Protein AF-A0A5M9K208-F1 (afdb_monomer_lite)

Foldseek 3Di:
DPPVVVVVVVLVPQFQDFDPDPPDDDDDPVLLVVLVVLLVVVLCVQLVVLVVVLVVQCVVPPPCSCPRVVVSVVVSVVSSVVSPDPVSSVVSVSNSNRCPVVVVVVVVVVVVVVVVVVVVCCVVVNDPPVCCPDPNVVVVVVVVVVVPDDDDDDPDDDDPPPPPPVVVVVVVVCVVVVVVVCVVVVVVVVPDDD

Secondary structure (DSSP, 8-state):
--SHHHHHHHHHHS--PPPS-SS-----HHHHHHHHHHHHHHHHHHTHHHHHHHHHHHTT-TTTHHHHTHHHHHHHHHHHHHT--HHHHHHHHHHHHHTHHHHHHHHHHHHHHHHHHHHHHHHHH---HHHHHSHHHHHHHHHHHHHHSPPP--TT-----SHHHHHHHHHHHHHHHHHHHHHHHHHHHTTS--

InterPro domains:
  IPR013892 Cytochrome c oxidase biogenesis protein Cmc1-like [PF08583] (37-101)

Organism: Monilinia fructicola (NCBI:txid38448)

Sequence (194 aa):
MAVMTSQKEEVEKAPRLPMPSRNPLPLSAAQEAQVQEVYHTRVRSYCAAEIKVFAECALGRTFTAPFKCREQNRAMNNCMITHATQSEKDAAREEWFSLRLQRQRDREAREARKKEQEKFHREWWGLPAEDREGEKGKEVMRKAERVGGFPRRDEGQLSKDRHSIFDQRMERMTRILMYDYTDMTSNRISGTDE

Structure (mmCIF, N/CA/C/O backbone):
data_AF-A0A5M9K208-F1
#
_entry.id   AF-A0A5M9K208-F1
#
loop_
_atom_site.group_PDB
_atom_site.id
_atom_site.type_symbol
_atom_site.label_atom_id
_atom_site.label_alt_id
_atom_site.label_comp_id
_atom_site.label_asym_id
_atom_site.label_entity_id
_atom_site.label_seq_id
_atom_site.pdbx_PDB_ins_code
_atom_site.Cartn_x
_atom_site.Cartn_y
_atom_site.Cartn_z
_atom_site.occupancy
_atom_site.B_iso_or_equiv
_atom_site.auth_seq_id
_atom_site.auth_comp_id
_atom_site.auth_asym_id
_atom_site.auth_atom_id
_atom_site.pdbx_PDB_model_num
ATOM 1 N N . MET A 1 1 ? -14.035 -9.701 -15.148 1.00 43.59 1 MET A N 1
ATOM 2 C CA . MET A 1 1 ? -13.792 -10.274 -13.803 1.00 43.59 1 MET A CA 1
ATOM 3 C C . MET A 1 1 ? -12.792 -11.446 -13.779 1.00 43.59 1 MET A C 1
ATOM 5 O O . MET A 1 1 ? -12.277 -11.727 -12.712 1.00 43.59 1 MET A O 1
ATOM 9 N N . ALA A 1 2 ? -12.429 -12.087 -14.905 1.00 43.38 2 ALA A N 1
ATOM 10 C CA . ALA A 1 2 ? -11.565 -13.286 -14.909 1.00 43.38 2 ALA A CA 1
ATOM 11 C C . ALA A 1 2 ? -10.031 -13.055 -14.839 1.00 43.38 2 ALA A C 1
ATOM 13 O O . ALA A 1 2 ? -9.287 -14.008 -14.657 1.00 43.38 2 ALA A O 1
ATOM 14 N N . VAL A 1 3 ? -9.529 -11.820 -14.996 1.00 41.88 3 VAL A N 1
ATOM 15 C CA . VAL A 1 3 ? -8.069 -11.556 -15.076 1.00 41.88 3 VAL A CA 1
ATOM 16 C C . VAL A 1 3 ? -7.433 -11.286 -13.700 1.00 41.88 3 VAL A C 1
ATOM 18 O O . VAL A 1 3 ? -6.264 -11.593 -13.486 1.00 41.88 3 VAL A O 1
ATOM 21 N N . MET A 1 4 ? -8.201 -10.765 -12.735 1.00 46.06 4 MET A N 1
ATOM 22 C CA . MET A 1 4 ? -7.702 -10.407 -11.393 1.00 46.06 4 MET A CA 1
ATOM 23 C C . MET A 1 4 ? -7.524 -11.617 -10.464 1.00 46.06 4 MET A C 1
ATOM 25 O O . MET A 1 4 ? -6.675 -11.596 -9.576 1.00 46.06 4 MET A O 1
ATOM 29 N N . THR A 1 5 ? -8.269 -12.701 -10.690 1.00 46.78 5 THR A N 1
ATOM 30 C CA . THR A 1 5 ? -8.097 -13.965 -9.956 1.00 46.78 5 THR A CA 1
ATOM 31 C C . THR A 1 5 ? -6.757 -14.629 -10.282 1.00 46.78 5 THR A C 1
ATOM 33 O O . THR A 1 5 ? -6.104 -15.157 -9.388 1.00 46.78 5 THR A O 1
ATOM 36 N N . SER A 1 6 ? -6.277 -14.495 -11.523 1.00 41.66 6 SER A N 1
ATOM 37 C CA . SER A 1 6 ? -5.041 -15.137 -11.987 1.00 41.66 6 SER A CA 1
ATOM 38 C C . SER A 1 6 ? -3.772 -14.583 -11.325 1.00 41.66 6 SER A C 1
ATOM 40 O O . SER A 1 6 ? -2.830 -15.334 -11.096 1.00 41.66 6 SER A O 1
ATOM 42 N N . GLN A 1 7 ? -3.729 -13.293 -10.969 1.00 46.66 7 GLN A N 1
ATOM 43 C CA . GLN A 1 7 ? -2.555 -12.713 -10.295 1.00 46.66 7 GLN A CA 1
ATOM 44 C C . GLN A 1 7 ? -2.489 -13.086 -8.809 1.00 46.66 7 GLN A C 1
ATOM 46 O O . GLN A 1 7 ? -1.400 -13.219 -8.255 1.00 46.66 7 GLN A O 1
ATOM 51 N N . LYS A 1 8 ? -3.644 -13.293 -8.163 1.00 47.44 8 LYS A N 1
ATOM 52 C CA . LYS A 1 8 ? -3.713 -13.745 -6.767 1.00 47.44 8 LYS A CA 1
ATOM 53 C C . LYS A 1 8 ? -3.222 -15.191 -6.624 1.00 47.44 8 LYS A C 1
ATOM 55 O O . LYS A 1 8 ? -2.493 -15.487 -5.682 1.00 47.44 8 LYS A O 1
ATOM 60 N N . GLU A 1 9 ? -3.551 -16.051 -7.587 1.00 48.56 9 GLU A N 1
ATOM 61 C CA . GLU A 1 9 ? -3.097 -17.450 -7.621 1.00 48.56 9 GLU A CA 1
ATOM 62 C C . GLU A 1 9 ? -1.581 -17.579 -7.863 1.00 48.56 9 GLU A C 1
ATOM 64 O O . GLU A 1 9 ? -0.927 -18.442 -7.278 1.00 48.56 9 GLU A O 1
ATOM 69 N N . GLU A 1 10 ? -0.986 -16.691 -8.667 1.00 51.59 10 GLU A N 1
ATOM 70 C CA . GLU A 1 10 ? 0.468 -16.654 -8.901 1.00 51.59 10 GLU A CA 1
ATOM 71 C C . GLU A 1 10 ? 1.252 -16.216 -7.644 1.00 51.59 10 GLU A C 1
ATOM 73 O O . GLU A 1 10 ? 2.336 -16.741 -7.373 1.00 51.59 10 GLU A O 1
ATOM 78 N N . VAL A 1 11 ? 0.696 -15.306 -6.829 1.00 52.38 11 VAL A N 1
ATOM 79 C CA . VAL A 1 11 ? 1.277 -14.909 -5.526 1.00 52.38 11 VAL A CA 1
ATOM 80 C C . VAL A 1 11 ? 1.248 -16.077 -4.533 1.00 52.38 11 VAL A C 1
ATOM 82 O O . VAL A 1 11 ? 2.178 -16.243 -3.744 1.00 52.38 11 VAL A O 1
ATOM 85 N N . GLU A 1 12 ? 0.217 -16.920 -4.589 1.00 55.38 12 GLU A N 1
ATOM 86 C CA . GLU A 1 12 ? 0.068 -18.076 -3.700 1.00 55.38 12 GLU A CA 1
ATOM 87 C C . GLU A 1 12 ? 1.021 -19.235 -4.055 1.00 55.38 12 GLU A C 1
ATOM 89 O O . GLU A 1 12 ? 1.425 -20.000 -3.177 1.00 55.38 12 GLU A O 1
ATOM 94 N N . LYS A 1 13 ? 1.450 -19.332 -5.323 1.00 52.72 13 LYS A N 1
ATOM 95 C CA . LYS A 1 13 ? 2.317 -20.411 -5.834 1.00 52.72 13 LYS A CA 1
ATOM 96 C C . LYS A 1 13 ? 3.821 -20.159 -5.711 1.00 52.72 13 LYS A C 1
ATOM 98 O O . LYS A 1 13 ? 4.608 -21.082 -5.938 1.00 52.72 13 LYS A O 1
ATOM 103 N N . ALA A 1 14 ? 4.253 -18.941 -5.382 1.00 59.75 14 ALA A N 1
ATOM 104 C CA . ALA A 1 14 ? 5.671 -18.669 -5.174 1.00 59.75 14 ALA A CA 1
ATOM 105 C C . ALA A 1 14 ? 6.160 -19.374 -3.889 1.00 59.75 14 ALA A C 1
ATOM 107 O O . ALA A 1 14 ? 5.531 -19.236 -2.838 1.00 59.75 14 ALA A O 1
ATOM 108 N N . PRO A 1 15 ? 7.278 -20.126 -3.928 1.00 62.22 15 PRO A N 1
ATOM 109 C CA . PRO A 1 15 ? 7.771 -20.832 -2.752 1.00 62.22 15 PRO A CA 1
ATOM 110 C C . PRO A 1 15 ? 8.127 -19.822 -1.659 1.00 62.22 15 PRO A C 1
ATOM 112 O O . PRO A 1 15 ? 9.038 -19.007 -1.827 1.00 62.22 15 PRO A O 1
ATOM 115 N N . ARG A 1 16 ? 7.398 -19.874 -0.536 1.00 66.69 16 ARG A N 1
ATOM 116 C CA . ARG A 1 16 ? 7.676 -19.053 0.646 1.00 66.69 16 ARG A CA 1
ATOM 117 C C . ARG A 1 16 ? 9.064 -19.412 1.159 1.00 66.69 16 ARG A C 1
ATOM 119 O O . ARG A 1 16 ? 9.286 -20.524 1.634 1.00 66.69 16 ARG A O 1
ATOM 126 N N . LEU A 1 17 ? 10.009 -18.485 1.027 1.00 69.81 17 LEU A N 1
ATOM 127 C CA . LEU A 1 17 ? 11.357 -18.708 1.536 1.00 69.81 17 LEU A CA 1
ATOM 128 C C . LEU A 1 17 ? 11.331 -18.760 3.072 1.00 69.81 17 LEU A C 1
ATOM 130 O O . LEU A 1 17 ? 10.662 -17.924 3.689 1.00 69.81 17 LEU A O 1
ATOM 134 N N . PRO A 1 18 ? 12.048 -19.712 3.696 1.00 68.25 18 PRO A N 1
ATOM 135 C CA . PRO A 1 18 ? 12.124 -19.801 5.146 1.00 68.25 18 PRO A CA 1
ATOM 136 C C . PRO A 1 18 ? 12.825 -18.570 5.729 1.00 68.25 18 PRO A C 1
ATOM 138 O O . PRO A 1 18 ? 13.745 -18.006 5.130 1.00 68.25 18 PRO A O 1
ATOM 141 N N . MET A 1 19 ? 12.382 -18.160 6.918 1.00 68.69 19 MET A N 1
ATOM 142 C CA . MET A 1 19 ? 12.962 -17.035 7.648 1.00 68.69 19 MET A CA 1
ATOM 143 C C . MET A 1 19 ? 14.454 -17.311 7.961 1.00 68.69 19 MET A C 1
ATOM 145 O O . MET A 1 19 ? 14.750 -18.350 8.553 1.00 68.69 19 MET A O 1
ATOM 149 N N . PRO A 1 20 ? 15.395 -16.404 7.617 1.00 63.59 20 PRO A N 1
ATOM 150 C CA . PRO A 1 20 ? 16.831 -16.625 7.833 1.00 63.59 20 PRO A CA 1
ATOM 151 C C . PRO A 1 20 ? 17.279 -16.786 9.301 1.00 63.59 20 PRO A C 1
ATOM 153 O O . PRO A 1 20 ? 18.248 -17.498 9.551 1.00 63.59 20 PRO A O 1
ATOM 156 N N . SER A 1 21 ? 16.616 -16.150 10.276 1.00 66.69 21 SER A N 1
ATOM 157 C CA . SER A 1 21 ? 16.883 -16.331 11.716 1.00 66.69 21 SER A CA 1
ATOM 158 C C . SER A 1 21 ? 15.746 -15.765 12.583 1.00 66.69 21 SER A C 1
ATOM 160 O O . SER A 1 21 ? 15.168 -14.739 12.247 1.00 66.69 21 SER A O 1
ATOM 162 N N . ARG A 1 22 ? 15.448 -16.410 13.726 1.00 65.88 22 ARG A N 1
ATOM 163 C CA . ARG A 1 22 ? 14.385 -16.004 14.681 1.00 65.88 22 ARG A CA 1
ATOM 164 C C . ARG A 1 22 ? 14.710 -14.766 15.529 1.00 65.88 22 ARG A C 1
ATOM 166 O O . ARG A 1 22 ? 13.831 -14.256 16.215 1.00 65.88 22 ARG A O 1
ATOM 173 N N . ASN A 1 23 ? 15.960 -14.308 15.524 1.00 68.31 23 ASN A N 1
ATOM 174 C CA . ASN A 1 23 ? 16.352 -13.064 16.185 1.00 68.31 23 ASN A CA 1
ATOM 175 C C . ASN A 1 23 ? 16.078 -11.905 15.212 1.00 68.31 23 ASN A C 1
ATOM 177 O O . ASN A 1 23 ? 16.565 -11.998 14.081 1.00 68.31 23 ASN A O 1
ATOM 181 N N . PRO A 1 24 ? 15.316 -10.854 15.581 1.00 67.56 24 PRO A N 1
ATOM 182 C CA . PRO A 1 24 ? 14.969 -9.784 14.653 1.00 67.56 24 PRO A CA 1
ATOM 183 C C . PRO A 1 24 ? 16.231 -9.157 14.058 1.00 67.56 24 PRO A C 1
ATOM 185 O O . PRO A 1 24 ? 17.017 -8.509 14.746 1.00 67.56 24 PRO A O 1
ATOM 188 N N . LEU A 1 25 ? 16.426 -9.371 12.757 1.00 71.56 25 LEU A N 1
ATOM 189 C CA . LEU A 1 25 ? 17.487 -8.721 12.004 1.00 71.56 25 LEU A CA 1
ATOM 190 C C . LEU A 1 25 ? 17.213 -7.210 11.987 1.00 71.56 25 LEU A C 1
ATOM 192 O O . LEU A 1 25 ? 16.089 -6.822 11.651 1.00 71.56 25 LEU A O 1
ATOM 196 N N . PRO A 1 26 ? 18.198 -6.354 12.314 1.00 77.62 26 PRO A N 1
ATOM 197 C CA . PRO A 1 26 ? 18.031 -4.917 12.167 1.00 77.62 26 PRO A CA 1
ATOM 198 C C . PRO A 1 26 ? 17.870 -4.601 10.676 1.00 77.62 26 PRO A C 1
ATOM 200 O O . PRO A 1 26 ? 18.784 -4.812 9.876 1.00 77.62 26 PRO A O 1
ATOM 203 N N . LEU A 1 27 ? 16.677 -4.155 10.296 1.00 82.31 27 LEU A N 1
ATOM 204 C CA . LEU A 1 27 ? 16.353 -3.752 8.933 1.00 82.31 27 LEU A CA 1
ATOM 205 C C . LEU A 1 27 ? 16.669 -2.265 8.745 1.00 82.31 27 LEU A C 1
ATOM 207 O O . LEU A 1 27 ? 16.697 -1.490 9.700 1.00 82.31 27 LEU A O 1
ATOM 211 N N . SER A 1 28 ? 16.915 -1.845 7.503 1.00 90.06 28 SER A N 1
ATOM 212 C CA . SER A 1 28 ? 16.999 -0.411 7.216 1.00 90.06 28 SER A CA 1
ATOM 213 C C . SER A 1 28 ? 15.623 0.238 7.384 1.00 90.06 28 SER A C 1
ATOM 215 O O . SER A 1 28 ? 14.599 -0.403 7.150 1.00 90.06 28 SER A O 1
ATOM 217 N N . ALA A 1 29 ? 15.574 1.530 7.717 1.00 88.69 29 ALA A N 1
ATOM 218 C CA . ALA A 1 29 ? 14.307 2.241 7.931 1.00 88.69 29 ALA A CA 1
ATOM 219 C C . ALA A 1 29 ? 13.320 2.098 6.750 1.00 88.69 29 ALA A C 1
ATOM 221 O O . ALA A 1 29 ? 12.117 1.946 6.942 1.00 88.69 29 ALA A O 1
ATOM 222 N N . ALA A 1 30 ? 13.829 2.069 5.513 1.00 88.19 30 ALA A N 1
ATOM 223 C CA . ALA A 1 30 ? 13.009 1.856 4.320 1.00 88.19 30 ALA A CA 1
ATOM 224 C C . ALA A 1 30 ? 12.428 0.432 4.229 1.00 88.19 30 ALA A C 1
ATOM 226 O O . ALA A 1 30 ? 11.323 0.242 3.726 1.00 88.19 30 ALA A O 1
ATOM 227 N N . GLN A 1 31 ? 13.161 -0.578 4.700 1.00 88.06 31 GLN A N 1
ATOM 228 C CA . GLN A 1 31 ? 12.680 -1.961 4.760 1.00 88.06 31 GLN A CA 1
ATOM 229 C C . GLN A 1 31 ? 11.634 -2.126 5.867 1.00 88.06 31 GLN A C 1
ATOM 231 O O . GLN A 1 31 ? 10.625 -2.793 5.654 1.00 88.06 31 GLN A O 1
ATOM 236 N N . GLU A 1 32 ? 11.822 -1.471 7.014 1.00 90.06 32 GLU A N 1
ATOM 237 C CA . GLU A 1 32 ? 10.836 -1.466 8.099 1.00 90.06 32 GLU A CA 1
ATOM 238 C C . GLU A 1 32 ? 9.523 -0.793 7.693 1.00 90.06 32 GLU A C 1
ATOM 240 O O . GLU A 1 32 ? 8.459 -1.306 8.032 1.00 90.06 32 GLU A O 1
ATOM 245 N N . ALA A 1 33 ? 9.573 0.286 6.907 1.00 91.62 33 ALA A N 1
ATOM 246 C CA . ALA A 1 33 ? 8.372 0.908 6.348 1.00 91.62 33 ALA A CA 1
ATOM 247 C C . ALA A 1 33 ? 7.573 -0.074 5.469 1.00 91.62 33 ALA A C 1
ATOM 249 O O . ALA A 1 33 ? 6.360 -0.192 5.617 1.00 91.62 33 ALA A O 1
ATOM 250 N N . GLN A 1 34 ? 8.247 -0.864 4.625 1.00 90.56 34 GLN A N 1
ATOM 251 C CA . GLN A 1 34 ? 7.576 -1.880 3.798 1.00 90.56 34 GLN A CA 1
ATOM 252 C C . GLN A 1 34 ? 6.979 -3.019 4.635 1.00 90.56 34 GLN A C 1
ATOM 254 O O . GLN A 1 34 ? 5.922 -3.552 4.303 1.00 90.56 34 GLN A O 1
ATOM 259 N N . VAL A 1 35 ? 7.631 -3.403 5.733 1.00 91.44 35 VAL A N 1
ATOM 260 C CA . VAL A 1 35 ? 7.062 -4.367 6.687 1.00 91.44 35 VAL A CA 1
ATOM 261 C C . VAL A 1 35 ? 5.818 -3.781 7.360 1.00 91.44 35 VAL A C 1
ATOM 263 O O . VAL A 1 35 ? 4.814 -4.480 7.502 1.00 91.44 35 VAL A O 1
ATOM 266 N N . GLN A 1 36 ? 5.852 -2.501 7.747 1.00 91.88 36 GLN A N 1
ATOM 267 C CA . GLN A 1 36 ? 4.694 -1.811 8.319 1.00 91.88 36 GLN A CA 1
ATOM 268 C C . GLN A 1 36 ? 3.526 -1.757 7.329 1.00 91.88 36 GLN A C 1
ATOM 270 O O . GLN A 1 36 ? 2.385 -1.963 7.732 1.00 91.88 36 GLN A O 1
ATOM 275 N N . GLU A 1 37 ? 3.784 -1.556 6.037 1.00 92.38 37 GLU A N 1
ATOM 276 C CA . GLU A 1 37 ? 2.752 -1.601 4.994 1.00 92.38 37 GLU A CA 1
ATOM 277 C C . GLU A 1 37 ? 2.067 -2.974 4.907 1.00 92.38 37 GLU A C 1
ATOM 279 O O . GLU A 1 37 ? 0.833 -3.037 4.877 1.00 92.38 37 GLU A O 1
ATOM 284 N N . VAL A 1 38 ? 2.837 -4.070 4.927 1.00 92.12 38 VAL A N 1
ATOM 285 C CA . VAL A 1 38 ? 2.291 -5.443 4.950 1.00 92.12 38 VAL A CA 1
ATOM 286 C C . VAL A 1 38 ? 1.454 -5.664 6.212 1.00 92.12 38 VAL A C 1
ATOM 288 O O . VAL A 1 38 ? 0.314 -6.121 6.131 1.00 92.12 38 VAL A O 1
ATOM 291 N N . TYR A 1 39 ? 1.974 -5.257 7.372 1.00 93.38 39 TYR A N 1
ATOM 292 C CA . TYR A 1 39 ? 1.269 -5.338 8.651 1.00 93.38 39 TYR A CA 1
ATOM 293 C C . TYR A 1 39 ? -0.059 -4.566 8.636 1.00 93.38 39 TYR A C 1
ATOM 295 O O . TYR A 1 39 ? -1.104 -5.118 8.976 1.00 93.38 39 TYR A O 1
ATOM 303 N N . HIS A 1 40 ? -0.058 -3.308 8.190 1.00 92.25 40 HIS A N 1
ATOM 304 C CA . HIS A 1 40 ? -1.275 -2.502 8.114 1.00 92.25 40 HIS A CA 1
ATOM 305 C C . HIS A 1 40 ? -2.280 -3.063 7.109 1.00 92.25 40 HIS A C 1
ATOM 307 O O . HIS A 1 40 ? -3.482 -2.997 7.352 1.00 92.25 40 HIS A O 1
ATOM 313 N N . THR A 1 41 ? -1.811 -3.629 5.998 1.00 92.94 41 THR A N 1
ATOM 314 C CA . THR A 1 41 ? -2.678 -4.289 5.013 1.00 92.94 41 THR A CA 1
ATOM 315 C C . THR A 1 41 ? -3.374 -5.501 5.627 1.00 92.94 41 THR A C 1
ATOM 317 O O . THR A 1 41 ? -4.588 -5.638 5.485 1.00 92.94 41 THR A O 1
ATOM 320 N N . ARG A 1 42 ? -2.649 -6.319 6.396 1.00 91.56 42 ARG A N 1
ATOM 321 C CA . ARG A 1 42 ? -3.210 -7.484 7.090 1.00 91.56 42 ARG A CA 1
ATOM 322 C C . ARG A 1 42 ? -4.192 -7.104 8.203 1.00 91.56 42 ARG A C 1
ATOM 324 O O . ARG A 1 42 ? -5.280 -7.661 8.297 1.00 91.56 42 ARG A O 1
ATOM 331 N N . VAL A 1 43 ? -3.864 -6.107 9.024 1.00 93.19 43 VAL A N 1
ATOM 332 C CA . VAL A 1 43 ? -4.793 -5.623 10.064 1.00 93.19 43 VAL A CA 1
ATOM 333 C C . VAL A 1 43 ? -6.080 -5.080 9.433 1.00 93.19 43 VAL A C 1
ATOM 335 O O . VAL A 1 43 ? -7.177 -5.359 9.919 1.00 93.19 43 VAL A O 1
ATOM 338 N N . ARG A 1 44 ? -5.973 -4.362 8.307 1.00 92.62 44 ARG A N 1
ATOM 339 C CA . ARG A 1 44 ? -7.148 -3.898 7.555 1.00 92.62 44 ARG A CA 1
ATOM 340 C C . ARG A 1 44 ? -7.954 -5.045 6.951 1.00 92.62 44 ARG A C 1
ATOM 342 O O . ARG A 1 44 ? -9.171 -4.919 6.890 1.00 92.62 44 ARG A O 1
ATOM 349 N N . SER A 1 45 ? -7.327 -6.150 6.538 1.00 93.00 45 SER A N 1
ATOM 350 C CA . SER A 1 45 ? -8.072 -7.296 6.008 1.00 93.00 45 SER A CA 1
ATOM 351 C C . SER A 1 45 ? -8.894 -8.006 7.086 1.00 93.00 45 SER A C 1
ATOM 353 O O . SER A 1 45 ? -10.005 -8.436 6.795 1.00 93.00 45 SER A O 1
ATOM 355 N N . TYR A 1 46 ? -8.409 -8.081 8.332 1.00 93.19 46 TYR A N 1
ATOM 356 C CA . TYR A 1 46 ? -9.208 -8.598 9.455 1.00 93.19 46 TYR A CA 1
ATOM 357 C C . TYR A 1 46 ? -10.370 -7.666 9.815 1.00 93.19 46 TYR A C 1
ATOM 359 O O . TYR A 1 46 ? -11.496 -8.119 10.003 1.00 93.19 46 TYR A O 1
ATOM 367 N N . CYS A 1 47 ? -10.122 -6.355 9.841 1.00 95.62 47 CYS A N 1
ATOM 368 C CA . CYS A 1 47 ? -11.128 -5.346 10.183 1.00 95.62 47 CYS A CA 1
ATOM 369 C C . CYS A 1 47 ? -11.963 -4.858 8.986 1.00 95.62 47 CYS A C 1
ATOM 371 O O . CYS A 1 47 ? -12.580 -3.795 9.064 1.00 95.62 47 CYS A O 1
ATOM 373 N N . ALA A 1 48 ? -12.001 -5.605 7.877 1.00 95.75 48 ALA A N 1
ATOM 374 C CA . ALA A 1 48 ? -12.642 -5.164 6.638 1.00 95.75 48 ALA A CA 1
ATOM 375 C C . ALA A 1 48 ? -14.134 -4.830 6.821 1.00 95.75 48 ALA A C 1
ATOM 377 O O . ALA A 1 48 ? -14.613 -3.861 6.240 1.00 95.75 48 ALA A O 1
ATOM 378 N N . ALA A 1 49 ? -14.854 -5.581 7.661 1.00 95.25 49 ALA A N 1
ATOM 379 C CA . ALA A 1 49 ? -16.270 -5.330 7.938 1.00 95.25 49 ALA A CA 1
ATOM 380 C C . ALA A 1 49 ? -16.505 -3.959 8.600 1.00 95.25 49 ALA A C 1
ATOM 382 O O . ALA A 1 49 ? -17.314 -3.170 8.121 1.00 95.25 49 ALA A O 1
ATOM 383 N N . GLU A 1 50 ? -15.742 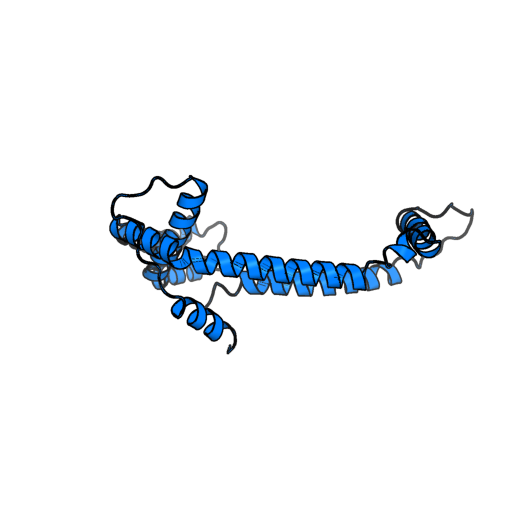-3.634 9.645 1.00 94.12 50 GLU A N 1
ATOM 384 C CA . GLU A 1 50 ? -15.854 -2.353 10.359 1.00 94.12 50 GLU A CA 1
ATOM 385 C C . GLU A 1 50 ? -15.428 -1.164 9.485 1.00 94.12 50 GLU A C 1
ATOM 387 O O . GLU A 1 50 ? -16.018 -0.083 9.542 1.00 94.12 50 GLU A O 1
ATOM 392 N N . ILE A 1 51 ? -14.415 -1.368 8.633 1.00 94.75 51 ILE A N 1
ATOM 393 C CA . ILE A 1 51 ? -13.958 -0.358 7.670 1.00 94.75 51 ILE A CA 1
ATOM 394 C C . ILE A 1 51 ? -15.053 -0.061 6.641 1.00 94.75 51 ILE A C 1
ATOM 396 O O . ILE A 1 51 ? -15.269 1.109 6.327 1.00 94.75 51 ILE A O 1
ATOM 400 N N . LYS A 1 52 ? -15.767 -1.082 6.145 1.00 95.44 52 LYS A N 1
ATOM 401 C CA . LYS A 1 52 ? -16.886 -0.903 5.204 1.00 95.44 52 LYS A CA 1
ATOM 402 C C . LYS A 1 52 ? -18.014 -0.076 5.825 1.00 95.44 52 LYS A C 1
ATOM 404 O O . LYS A 1 52 ? -18.431 0.912 5.232 1.00 95.44 52 LYS A O 1
ATOM 409 N N . VAL A 1 53 ? -18.415 -0.381 7.060 1.00 95.50 53 VAL A N 1
ATOM 410 C CA . VAL A 1 53 ? -19.454 0.385 7.778 1.00 95.50 53 VAL A CA 1
ATOM 411 C C . VAL A 1 53 ? -19.041 1.850 7.985 1.00 95.50 53 VAL A C 1
ATOM 413 O O . VAL A 1 53 ? -19.849 2.771 7.828 1.00 95.50 53 VAL A O 1
ATOM 416 N N . PHE A 1 54 ? -17.771 2.100 8.318 1.00 94.62 54 PHE A N 1
ATOM 417 C CA . PHE A 1 54 ? -17.251 3.465 8.399 1.00 94.62 54 PHE A CA 1
ATOM 418 C C . PHE A 1 54 ? -17.249 4.161 7.030 1.00 94.62 54 PHE A C 1
ATOM 420 O O . PHE A 1 54 ? -17.653 5.324 6.944 1.00 94.62 54 PHE A O 1
ATOM 427 N N . ALA A 1 55 ? -16.836 3.457 5.973 1.00 95.00 55 ALA A N 1
ATOM 428 C CA . ALA A 1 55 ? -16.805 3.979 4.612 1.00 95.00 55 ALA A CA 1
ATOM 429 C C . ALA A 1 55 ? -18.206 4.390 4.147 1.00 95.00 55 ALA A C 1
ATOM 431 O O . ALA A 1 55 ? -18.379 5.537 3.746 1.00 95.00 55 ALA A O 1
ATOM 432 N N . GLU A 1 56 ? -19.212 3.530 4.315 1.00 94.75 56 GLU A N 1
ATOM 433 C CA . GLU A 1 56 ? -20.616 3.811 3.983 1.00 94.75 56 GLU A CA 1
ATOM 434 C C . GLU A 1 56 ? -21.145 5.074 4.680 1.00 94.75 56 GLU A C 1
ATOM 436 O O . GLU A 1 56 ? -21.814 5.905 4.063 1.00 94.75 56 GLU A O 1
ATOM 441 N N . CYS A 1 57 ? -20.802 5.278 5.956 1.00 94.00 57 CYS A N 1
ATOM 442 C CA . CYS A 1 57 ? -21.168 6.502 6.671 1.00 94.00 57 CYS A CA 1
ATOM 443 C C . CYS A 1 57 ? -20.425 7.742 6.133 1.00 94.00 57 CYS A C 1
ATOM 445 O O . CYS A 1 57 ? -20.995 8.842 6.072 1.00 94.00 57 CYS A O 1
ATOM 447 N N . ALA A 1 58 ? -19.159 7.577 5.744 1.00 94.94 58 ALA A N 1
ATOM 448 C CA . ALA A 1 58 ? -18.303 8.641 5.229 1.00 94.94 58 ALA A CA 1
ATOM 449 C C . ALA A 1 58 ? -18.599 9.018 3.765 1.00 94.94 58 ALA A C 1
ATOM 451 O O . ALA A 1 58 ? -18.226 10.122 3.348 1.00 94.94 58 ALA A O 1
ATOM 452 N N . LEU A 1 59 ? -19.302 8.170 3.002 1.00 93.56 59 LEU A N 1
ATOM 453 C CA . LEU A 1 59 ? -19.737 8.479 1.638 1.00 93.56 59 LEU A CA 1
ATOM 454 C C . LEU A 1 59 ? -20.555 9.784 1.636 1.00 93.56 59 LEU A C 1
ATOM 456 O O . LEU A 1 59 ? -21.606 9.904 2.266 1.00 93.56 59 LEU A O 1
ATOM 460 N N . GLY A 1 60 ? -20.027 10.806 0.957 1.00 88.56 60 GLY A N 1
ATOM 461 C CA . GLY A 1 60 ? -20.646 12.133 0.853 1.00 88.56 60 GLY A CA 1
ATOM 462 C C . GLY A 1 60 ? -20.446 13.069 2.055 1.00 88.56 60 GLY A C 1
ATOM 463 O O . GLY A 1 60 ? -21.013 14.161 2.068 1.00 88.56 60 GLY A O 1
ATOM 464 N N . ARG A 1 61 ? -19.641 12.696 3.061 1.00 88.88 61 ARG A N 1
ATOM 465 C CA . ARG A 1 61 ? -19.398 13.501 4.277 1.00 88.88 61 ARG A CA 1
ATOM 466 C C . ARG A 1 61 ? -17.907 13.715 4.527 1.00 88.88 61 ARG A C 1
ATOM 468 O O . ARG A 1 61 ? -17.379 13.280 5.537 1.00 88.88 61 ARG A O 1
ATOM 475 N N . THR A 1 62 ? -17.206 14.424 3.649 1.00 85.75 62 THR A N 1
ATOM 476 C CA . THR A 1 62 ? -15.745 14.614 3.777 1.00 85.75 62 THR A CA 1
ATOM 477 C C . THR A 1 62 ? -15.342 15.412 5.023 1.00 85.75 62 THR A C 1
ATOM 479 O O . THR A 1 62 ? -14.477 14.985 5.781 1.00 85.75 62 THR A O 1
ATOM 482 N N . PHE A 1 63 ? -15.995 16.548 5.279 1.00 91.12 63 PHE A N 1
ATOM 483 C CA . PHE A 1 63 ? -15.633 17.443 6.388 1.00 91.12 63 PHE A CA 1
ATOM 484 C C . PHE A 1 63 ? -16.322 17.096 7.714 1.00 91.12 63 PHE A C 1
ATOM 486 O O . PHE A 1 63 ? -15.780 17.349 8.787 1.00 91.12 63 PHE A O 1
ATOM 493 N N . THR A 1 64 ? -17.522 16.513 7.660 1.00 94.06 64 THR A N 1
ATOM 494 C CA . THR A 1 64 ? -18.335 16.217 8.852 1.00 94.06 64 THR A CA 1
ATOM 495 C C . THR A 1 64 ? -18.265 14.754 9.303 1.00 94.06 64 THR A C 1
ATOM 497 O O . THR A 1 64 ? -18.769 14.447 10.386 1.00 94.06 64 THR A O 1
ATOM 500 N N . ALA A 1 65 ? -17.596 13.867 8.549 1.00 91.44 65 ALA A N 1
ATOM 501 C CA . ALA A 1 65 ? -17.353 12.464 8.911 1.00 91.44 65 ALA A CA 1
ATOM 502 C C . ALA A 1 65 ? -16.839 12.242 10.344 1.00 91.44 65 ALA A C 1
ATOM 504 O O . ALA A 1 65 ? -17.428 11.411 11.037 1.00 91.44 65 ALA A O 1
ATOM 505 N N . PRO A 1 66 ? -15.811 12.952 10.857 1.00 89.06 66 PRO A N 1
ATOM 506 C CA . PRO A 1 66 ? -15.280 12.653 12.191 1.00 89.06 66 PRO A CA 1
ATOM 507 C C . PRO A 1 66 ? -16.287 12.915 13.322 1.00 89.06 66 PRO A C 1
ATOM 509 O O . PRO A 1 66 ? -16.182 12.316 14.392 1.00 89.06 66 PRO A O 1
ATOM 512 N N . PHE A 1 67 ? -17.278 13.781 13.090 1.00 92.88 67 PHE A N 1
ATOM 513 C CA . PHE A 1 67 ? -18.330 14.082 14.059 1.00 92.88 67 PHE A CA 1
ATOM 514 C C . PHE A 1 67 ? -19.565 13.202 13.860 1.00 92.88 67 PHE A C 1
ATOM 516 O O . PHE A 1 67 ? -20.076 12.644 14.828 1.00 92.88 67 PHE A O 1
ATOM 523 N N . LYS A 1 68 ? -20.045 13.066 12.616 1.00 94.38 68 LYS A N 1
ATOM 524 C CA . LYS A 1 68 ? -21.272 12.321 12.287 1.00 94.38 68 LYS A CA 1
ATOM 525 C C . LYS A 1 68 ? -21.083 10.804 12.302 1.00 94.38 68 LYS A C 1
ATOM 527 O O . LYS A 1 68 ? -22.006 10.109 12.698 1.00 94.38 68 LYS A O 1
ATOM 532 N N . CYS A 1 69 ? -19.900 10.313 11.936 1.00 95.56 69 CYS A N 1
ATOM 533 C CA . CYS A 1 69 ? -19.559 8.887 11.888 1.00 95.56 69 CYS A CA 1
ATOM 534 C C . CYS A 1 69 ? -18.659 8.468 13.062 1.00 95.56 69 CYS A C 1
ATOM 536 O O . CYS A 1 69 ? -17.814 7.579 12.942 1.00 95.56 69 CYS A O 1
ATOM 538 N N . ARG A 1 70 ? -18.769 9.163 14.203 1.00 95.25 70 ARG A N 1
ATOM 539 C CA . ARG A 1 70 ? -17.875 8.977 15.357 1.00 95.25 70 ARG A CA 1
ATOM 540 C C . ARG A 1 70 ? -17.988 7.580 15.969 1.00 95.25 70 ARG A C 1
ATOM 542 O O . ARG A 1 70 ? -16.993 7.058 16.464 1.00 95.25 70 ARG A O 1
ATOM 549 N N . GLU A 1 71 ? -19.180 6.993 15.965 1.00 95.31 71 GLU A N 1
ATOM 550 C CA . GLU A 1 71 ? -19.432 5.660 16.521 1.00 95.31 71 GLU A CA 1
ATOM 551 C C . GLU A 1 71 ? -18.786 4.573 15.660 1.00 95.31 71 GLU A C 1
ATOM 553 O O . GLU A 1 71 ? -18.016 3.764 16.175 1.00 95.31 71 GLU A O 1
ATOM 558 N N . GLN A 1 72 ? -18.989 4.640 14.344 1.00 94.44 72 GLN A N 1
ATOM 559 C CA . GLN A 1 72 ? -18.391 3.736 13.361 1.00 94.44 72 GLN A CA 1
ATOM 560 C C . GLN A 1 72 ? -16.861 3.858 13.361 1.00 94.44 72 GLN A C 1
ATOM 562 O O . GLN A 1 72 ? -16.149 2.860 13.356 1.00 94.44 72 GLN A O 1
ATOM 567 N N . ASN A 1 73 ? -16.333 5.084 13.461 1.00 93.88 73 ASN A N 1
ATOM 568 C CA . ASN A 1 73 ? -14.891 5.326 13.555 1.00 93.88 73 ASN A CA 1
ATOM 569 C C . ASN A 1 73 ? -14.289 4.699 14.829 1.00 93.88 73 ASN A C 1
ATOM 571 O O . ASN A 1 73 ? -13.220 4.093 14.792 1.00 93.88 73 ASN A O 1
ATOM 575 N N . ARG A 1 74 ? -14.988 4.784 15.968 1.00 95.50 74 ARG A N 1
ATOM 576 C CA . ARG A 1 74 ? -14.560 4.118 17.210 1.00 95.50 74 ARG A CA 1
ATOM 577 C C . ARG A 1 74 ? -14.582 2.598 17.081 1.00 95.50 74 ARG A C 1
ATOM 579 O O . ARG A 1 74 ? -13.617 1.972 17.503 1.00 95.50 74 ARG A O 1
ATOM 586 N N . ALA A 1 75 ? -15.635 2.024 16.502 1.00 95.62 75 ALA A N 1
ATOM 587 C CA . ALA A 1 75 ? -15.739 0.581 16.282 1.00 95.62 75 ALA A CA 1
ATOM 588 C C . ALA A 1 75 ? -14.586 0.060 15.405 1.00 95.62 75 ALA A C 1
ATOM 590 O O . ALA A 1 75 ? -13.849 -0.840 15.816 1.00 95.62 75 ALA A O 1
ATOM 591 N N . MET A 1 76 ? -14.333 0.729 14.276 1.00 95.12 76 MET A N 1
ATOM 592 C CA . MET A 1 76 ? -13.207 0.437 13.388 1.00 95.12 76 MET A CA 1
ATOM 593 C C . MET A 1 76 ? -11.854 0.533 14.107 1.00 95.12 76 MET A C 1
ATOM 595 O O . MET A 1 76 ? -11.044 -0.392 14.024 1.00 95.12 76 MET A O 1
ATOM 599 N N . ASN A 1 77 ? -11.601 1.619 14.844 1.00 94.62 77 ASN A N 1
ATOM 600 C CA . ASN A 1 77 ? -10.333 1.790 15.558 1.00 94.62 77 ASN A CA 1
ATOM 601 C C . ASN A 1 77 ? -10.146 0.752 16.668 1.00 94.62 77 ASN A C 1
ATOM 603 O O . ASN A 1 77 ? -9.033 0.266 16.857 1.00 94.62 77 ASN A O 1
ATOM 607 N N . ASN A 1 78 ? -11.215 0.382 17.374 1.00 96.19 78 ASN A N 1
ATOM 608 C CA . ASN A 1 78 ? -11.156 -0.664 18.390 1.00 96.19 78 ASN A CA 1
ATOM 609 C C . ASN A 1 78 ? -10.731 -2.001 17.771 1.00 96.19 78 ASN A C 1
ATOM 611 O O . ASN A 1 78 ? -9.807 -2.622 18.289 1.00 96.19 78 ASN A O 1
ATOM 615 N N . CYS A 1 79 ? -11.313 -2.389 16.629 1.00 95.31 79 CYS A N 1
ATOM 616 C CA . CYS A 1 79 ? -10.886 -3.587 15.900 1.00 95.31 79 CYS A CA 1
ATOM 617 C C . CYS A 1 79 ? -9.395 -3.526 15.533 1.00 95.31 79 CYS A C 1
ATOM 619 O O . CYS A 1 79 ? -8.642 -4.467 15.795 1.00 95.31 79 CYS A O 1
ATOM 621 N N . MET A 1 80 ? -8.939 -2.394 14.979 1.00 93.06 80 MET A N 1
ATOM 622 C CA . MET A 1 80 ? -7.534 -2.229 14.596 1.00 93.06 80 MET A CA 1
ATOM 623 C C . MET A 1 80 ? -6.585 -2.356 15.793 1.00 93.06 80 MET A C 1
ATOM 625 O O . MET A 1 80 ? -5.527 -2.963 15.658 1.00 93.06 80 MET A O 1
ATOM 629 N N . ILE A 1 81 ? -6.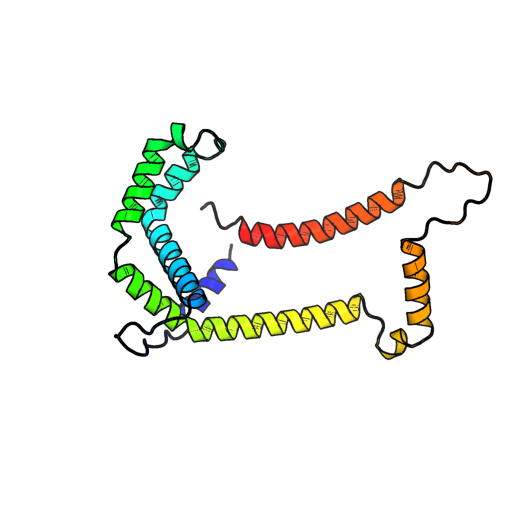957 -1.818 16.958 1.00 93.69 81 ILE A N 1
ATOM 630 C CA . ILE A 1 81 ? -6.163 -1.914 18.190 1.00 93.69 81 ILE A CA 1
ATOM 631 C C . ILE A 1 81 ? -6.122 -3.358 18.704 1.00 93.69 81 ILE A C 1
ATOM 633 O O . ILE A 1 81 ? -5.058 -3.823 19.109 1.00 93.69 81 ILE A O 1
ATOM 637 N N . THR A 1 82 ? -7.235 -4.093 18.649 1.00 93.75 82 THR A N 1
ATOM 638 C CA . THR A 1 82 ? -7.286 -5.502 19.072 1.00 93.75 82 THR A CA 1
ATOM 639 C C . THR A 1 82 ? -6.345 -6.384 18.250 1.00 93.75 82 THR A C 1
ATOM 641 O O . THR A 1 82 ? -5.665 -7.242 18.810 1.00 93.75 82 THR A O 1
ATOM 644 N N . HIS A 1 83 ? -6.248 -6.144 16.941 1.00 91.94 83 HIS A N 1
ATOM 645 C CA . HIS A 1 83 ? -5.335 -6.875 16.056 1.00 91.94 83 HIS A CA 1
ATOM 646 C C . HIS A 1 83 ? -3.922 -6.279 15.995 1.00 91.94 83 HIS A C 1
ATOM 648 O O . HIS A 1 83 ? -3.057 -6.823 15.308 1.00 91.94 83 HIS A O 1
ATOM 654 N N . ALA A 1 84 ? -3.646 -5.198 16.732 1.00 90.25 84 ALA A N 1
ATOM 655 C CA . ALA A 1 84 ? -2.341 -4.551 16.743 1.00 90.25 84 ALA A CA 1
ATOM 656 C C . ALA A 1 84 ? -1.319 -5.254 17.658 1.00 90.25 84 ALA A C 1
ATOM 658 O O . ALA A 1 84 ? -0.650 -4.622 18.480 1.00 90.25 84 ALA A O 1
ATOM 659 N N . THR A 1 85 ? -1.197 -6.575 17.537 1.00 91.56 85 THR A N 1
ATOM 660 C CA . THR A 1 85 ? -0.335 -7.399 18.391 1.00 91.56 85 THR A CA 1
ATOM 661 C C . THR A 1 85 ? 1.085 -7.523 17.835 1.00 91.56 85 THR A C 1
ATOM 663 O O . THR A 1 85 ? 1.344 -7.378 16.638 1.00 91.56 85 THR A O 1
ATOM 666 N N . GLN A 1 86 ? 2.042 -7.814 18.721 1.00 88.69 86 GLN A N 1
ATOM 667 C CA . GLN A 1 86 ? 3.433 -8.053 18.324 1.00 88.69 86 GLN A CA 1
ATOM 668 C C . GLN A 1 86 ? 3.568 -9.308 17.443 1.00 88.69 86 GLN A C 1
ATOM 670 O O . GLN A 1 86 ? 4.347 -9.299 16.495 1.00 88.69 86 GLN A O 1
ATOM 675 N N . SER A 1 87 ? 2.753 -10.340 17.689 1.00 87.75 87 SER A N 1
ATOM 676 C CA . SER A 1 87 ? 2.730 -11.561 16.876 1.00 87.75 87 SER A CA 1
ATOM 677 C C . SER A 1 87 ? 2.345 -11.286 15.423 1.00 87.75 87 SER A C 1
ATOM 679 O O . SER A 1 87 ? 2.960 -11.840 14.517 1.00 87.75 87 SER A O 1
ATOM 681 N N . GLU A 1 88 ? 1.385 -10.388 15.180 1.00 88.62 88 GLU A N 1
ATOM 682 C CA . GLU A 1 88 ? 1.015 -9.995 13.816 1.00 88.62 88 GLU A CA 1
ATOM 683 C C . GLU A 1 88 ? 2.136 -9.221 13.118 1.00 88.62 88 GLU A C 1
ATOM 685 O O . GLU A 1 88 ? 2.360 -9.407 11.922 1.00 88.62 88 GLU A O 1
ATOM 690 N N . LYS A 1 89 ? 2.895 -8.397 13.853 1.00 88.00 89 LYS A N 1
ATOM 691 C CA . LYS A 1 89 ? 4.073 -7.705 13.304 1.00 88.00 89 LYS A CA 1
ATOM 692 C C . LYS A 1 89 ? 5.172 -8.685 12.904 1.00 88.00 89 LYS A C 1
ATOM 694 O O . LYS A 1 89 ? 5.768 -8.523 11.841 1.00 88.00 89 LYS A O 1
ATOM 699 N N . ASP A 1 90 ? 5.432 -9.701 13.720 1.00 89.00 90 ASP A N 1
ATOM 700 C CA . ASP A 1 90 ? 6.451 -10.710 13.420 1.00 89.00 90 ASP A CA 1
ATOM 701 C C . ASP A 1 90 ? 6.011 -11.626 12.268 1.00 89.00 90 ASP A C 1
ATOM 703 O O . ASP A 1 90 ? 6.781 -11.861 11.337 1.00 89.00 90 ASP A O 1
ATOM 707 N N . ALA A 1 91 ? 4.736 -12.010 12.216 1.00 87.88 91 ALA A N 1
ATOM 708 C CA . ALA A 1 91 ? 4.184 -12.741 11.079 1.00 87.88 91 ALA A CA 1
ATOM 709 C C . ALA A 1 91 ? 4.151 -11.894 9.785 1.00 87.88 91 ALA A C 1
ATOM 711 O O . ALA A 1 91 ? 4.261 -12.432 8.681 1.00 87.88 91 ALA A O 1
ATOM 712 N N . ALA A 1 92 ? 3.991 -10.570 9.878 1.00 90.00 92 ALA A N 1
ATOM 713 C CA . ALA A 1 92 ? 4.099 -9.664 8.730 1.00 90.00 92 ALA A CA 1
ATOM 714 C C . ALA A 1 92 ? 5.552 -9.521 8.253 1.00 90.00 92 ALA A C 1
ATOM 716 O O . ALA A 1 92 ? 5.800 -9.462 7.047 1.00 90.00 92 ALA A O 1
ATOM 717 N N . ARG A 1 93 ? 6.529 -9.534 9.174 1.00 87.81 93 ARG A N 1
ATOM 718 C CA . ARG A 1 93 ? 7.957 -9.624 8.823 1.00 87.81 93 ARG A CA 1
ATOM 719 C C . ARG A 1 93 ? 8.247 -10.908 8.057 1.00 87.81 93 ARG A C 1
ATOM 721 O O . ARG A 1 93 ? 8.888 -10.848 7.011 1.00 87.81 93 ARG A O 1
ATOM 728 N N . GLU A 1 94 ? 7.765 -12.047 8.548 1.00 86.06 94 GLU A N 1
ATOM 729 C CA . GLU A 1 94 ? 7.929 -13.353 7.897 1.00 86.06 94 GLU A CA 1
ATOM 730 C C . GLU A 1 94 ? 7.372 -13.361 6.475 1.00 86.06 94 GLU A C 1
ATOM 732 O O . GLU A 1 94 ? 8.076 -13.741 5.537 1.00 86.06 94 GLU A O 1
ATOM 737 N N . GLU A 1 95 ? 6.145 -12.869 6.297 1.00 86.56 95 GLU A N 1
ATOM 738 C CA . GLU A 1 95 ? 5.539 -12.723 4.975 1.00 86.56 95 GLU A CA 1
ATOM 739 C C . GLU A 1 95 ? 6.390 -11.813 4.084 1.00 86.56 95 GLU A C 1
ATOM 741 O O . GLU A 1 95 ? 6.751 -12.198 2.968 1.00 86.56 95 GLU A O 1
ATOM 746 N N . TRP A 1 96 ? 6.805 -10.650 4.590 1.00 88.31 96 TRP A N 1
ATOM 747 C CA . TRP A 1 96 ? 7.639 -9.724 3.836 1.00 88.31 96 TRP A CA 1
ATOM 748 C C . TRP A 1 96 ? 8.956 -10.372 3.395 1.00 88.31 96 TRP A C 1
ATOM 750 O O . TRP A 1 96 ? 9.359 -10.177 2.246 1.00 88.31 96 TRP A O 1
ATOM 760 N N . PHE A 1 97 ? 9.615 -11.167 4.240 1.00 86.19 97 PHE A N 1
ATOM 761 C CA . PHE A 1 97 ? 10.821 -11.908 3.859 1.00 86.19 97 PHE A CA 1
ATOM 762 C C . PHE A 1 97 ? 10.532 -13.022 2.846 1.00 86.19 97 PHE A C 1
ATOM 764 O O . PHE A 1 97 ? 11.307 -13.185 1.900 1.00 86.19 97 PHE A O 1
ATOM 771 N N . SER A 1 98 ? 9.417 -13.740 2.995 1.00 83.56 98 SER A N 1
ATOM 772 C CA . SER A 1 98 ? 9.030 -14.837 2.098 1.00 83.56 98 SER A CA 1
ATOM 773 C C . SER A 1 98 ? 8.836 -14.367 0.651 1.00 83.56 98 SER A C 1
ATOM 775 O O . SER A 1 98 ? 9.266 -15.041 -0.286 1.00 83.56 98 SER A O 1
ATOM 777 N N . LEU A 1 99 ? 8.311 -13.150 0.468 1.00 84.06 99 LEU A N 1
ATOM 778 C CA . LEU A 1 99 ? 8.056 -12.533 -0.837 1.00 84.06 99 LEU A CA 1
ATOM 779 C C . LEU A 1 99 ? 9.305 -11.870 -1.449 1.00 84.06 99 LEU A C 1
ATOM 781 O O . LEU A 1 99 ? 9.223 -11.231 -2.501 1.00 84.06 99 LEU A O 1
ATOM 785 N N . ARG A 1 100 ? 10.488 -11.994 -0.828 1.00 82.19 100 ARG A N 1
ATOM 786 C CA . ARG A 1 100 ? 11.724 -11.346 -1.309 1.00 82.19 100 ARG A CA 1
ATOM 787 C C . ARG A 1 100 ? 12.055 -11.714 -2.756 1.00 82.19 100 ARG A C 1
ATOM 789 O O . ARG A 1 100 ? 12.443 -10.834 -3.523 1.00 82.19 100 ARG A O 1
ATOM 796 N N . LEU A 1 101 ? 11.921 -12.990 -3.120 1.00 79.44 101 LEU A N 1
ATOM 797 C CA . LEU A 1 101 ? 12.208 -13.460 -4.478 1.00 79.44 101 LEU A CA 1
ATOM 798 C C . LEU A 1 101 ? 11.169 -12.950 -5.481 1.00 79.44 101 LEU A C 1
ATOM 800 O O . LEU A 1 101 ? 11.531 -12.550 -6.584 1.00 79.44 101 LEU A O 1
ATOM 804 N N . GLN A 1 102 ? 9.899 -12.895 -5.079 1.00 83.69 102 GLN A N 1
ATOM 805 C CA . GLN A 1 102 ? 8.836 -12.338 -5.910 1.00 83.69 102 GLN A CA 1
ATOM 806 C C . GLN A 1 102 ? 9.089 -10.859 -6.209 1.00 83.69 102 GLN A C 1
ATOM 808 O O . GLN A 1 102 ? 9.084 -10.464 -7.369 1.00 83.69 102 GLN A O 1
ATOM 813 N N . ARG A 1 103 ? 9.467 -10.063 -5.199 1.00 84.06 103 ARG A N 1
ATOM 814 C CA . ARG A 1 103 ? 9.829 -8.652 -5.412 1.00 84.06 103 ARG A CA 1
ATOM 815 C C . ARG A 1 103 ? 11.026 -8.468 -6.349 1.00 84.06 103 ARG A C 1
ATOM 817 O O . ARG A 1 103 ? 11.113 -7.430 -7.000 1.00 84.06 103 ARG A O 1
ATOM 824 N N . GLN A 1 104 ? 11.954 -9.428 -6.423 1.00 84.69 104 GLN A N 1
ATOM 825 C CA . GLN A 1 104 ? 13.019 -9.389 -7.433 1.00 84.69 104 GLN A CA 1
ATOM 826 C C . GLN A 1 104 ? 12.475 -9.637 -8.838 1.00 84.69 104 GLN A C 1
ATOM 828 O O . GLN A 1 104 ? 12.710 -8.816 -9.721 1.00 84.69 104 GLN A O 1
ATOM 833 N N . ARG A 1 105 ? 11.674 -10.691 -9.018 1.00 87.75 105 ARG A N 1
ATOM 834 C CA . ARG A 1 105 ? 11.027 -10.998 -10.303 1.00 87.75 105 ARG A CA 1
ATOM 835 C C . ARG A 1 105 ? 10.157 -9.841 -10.797 1.00 87.75 105 ARG A C 1
ATOM 837 O O . ARG A 1 105 ? 10.212 -9.488 -11.969 1.00 87.75 105 ARG A O 1
ATOM 844 N N . ASP A 1 106 ? 9.420 -9.192 -9.900 1.00 86.94 106 ASP A N 1
ATOM 845 C CA . ASP A 1 106 ? 8.582 -8.039 -10.238 1.00 86.94 106 ASP A CA 1
ATOM 846 C C . ASP A 1 106 ? 9.407 -6.830 -10.694 1.00 86.94 106 ASP A C 1
ATOM 848 O O . ASP A 1 106 ? 8.976 -6.091 -11.582 1.00 86.94 106 ASP A O 1
ATOM 852 N N . ARG A 1 107 ? 10.590 -6.612 -10.102 1.00 87.75 107 ARG A N 1
ATOM 853 C CA . ARG A 1 107 ? 11.521 -5.561 -10.537 1.00 87.75 107 ARG A CA 1
ATOM 854 C C . ARG A 1 107 ? 12.081 -5.863 -11.921 1.00 87.75 107 ARG A C 1
ATOM 856 O O . ARG A 1 107 ? 11.986 -5.006 -12.793 1.00 87.75 107 ARG A O 1
ATOM 863 N N . GLU A 1 108 ? 12.555 -7.084 -12.143 1.00 92.50 108 GLU A N 1
ATOM 864 C CA . GLU A 1 108 ? 13.064 -7.532 -13.445 1.00 92.50 108 GLU A CA 1
ATOM 865 C C . GLU A 1 108 ? 11.989 -7.425 -14.539 1.00 92.50 108 GLU A C 1
ATOM 867 O O . GLU A 1 108 ? 12.245 -6.887 -15.616 1.00 92.50 108 GLU A O 1
ATOM 872 N N . ALA A 1 109 ? 10.750 -7.834 -14.245 1.00 91.62 109 ALA A N 1
ATOM 873 C CA . ALA A 1 109 ? 9.624 -7.713 -15.168 1.00 91.62 109 ALA A CA 1
ATOM 874 C C . ALA A 1 109 ? 9.254 -6.247 -15.456 1.00 91.62 109 ALA A C 1
ATOM 876 O O . ALA A 1 109 ? 8.957 -5.891 -16.597 1.00 91.62 109 ALA A O 1
ATOM 877 N N . ARG A 1 110 ? 9.281 -5.365 -14.445 1.00 88.38 110 ARG A N 1
ATOM 878 C CA . ARG A 1 110 ? 9.050 -3.920 -14.635 1.00 88.38 110 ARG A CA 1
ATOM 879 C C . ARG A 1 110 ? 10.149 -3.280 -15.477 1.00 88.38 110 ARG A C 1
ATOM 881 O O . ARG A 1 110 ? 9.836 -2.462 -16.337 1.00 88.38 110 ARG A O 1
ATOM 888 N N . GLU A 1 111 ? 11.405 -3.656 -15.268 1.00 92.62 111 GLU A N 1
ATOM 889 C CA . GLU A 1 111 ? 12.536 -3.180 -16.068 1.00 92.62 111 GLU A CA 1
ATOM 890 C C . GLU A 1 111 ? 12.476 -3.686 -17.512 1.00 92.62 111 GLU A C 1
ATOM 892 O O . GLU A 1 111 ? 12.758 -2.920 -18.433 1.00 92.62 111 GLU A O 1
ATOM 897 N N . ALA A 1 112 ? 12.061 -4.937 -17.731 1.00 93.81 112 ALA A N 1
ATOM 898 C CA . ALA A 1 112 ? 11.821 -5.480 -19.067 1.00 93.81 112 ALA A CA 1
ATOM 899 C C . ALA A 1 112 ? 10.722 -4.692 -19.797 1.00 93.81 112 ALA A C 1
ATOM 901 O O . ALA A 1 112 ? 10.964 -4.184 -20.892 1.00 93.81 112 ALA A O 1
ATOM 902 N N . ARG A 1 113 ? 9.573 -4.466 -19.143 1.00 90.25 113 ARG A N 1
ATOM 903 C CA . ARG A 1 113 ? 8.491 -3.631 -19.692 1.00 90.25 113 ARG A CA 1
ATOM 904 C C . ARG A 1 113 ? 8.943 -2.201 -19.963 1.00 90.25 113 ARG A C 1
ATOM 906 O O . ARG A 1 113 ? 8.561 -1.627 -20.974 1.00 90.25 113 ARG A O 1
ATOM 913 N N . LYS A 1 114 ? 9.768 -1.616 -19.090 1.00 88.50 114 LYS A N 1
ATOM 914 C CA . LYS A 1 114 ? 10.319 -0.274 -19.306 1.00 88.50 114 LYS A CA 1
ATOM 915 C C . LYS A 1 114 ? 11.227 -0.243 -20.536 1.00 88.50 114 LYS A C 1
ATOM 917 O O . LYS A 1 114 ? 11.095 0.667 -21.338 1.00 88.50 114 LYS A O 1
ATOM 922 N N . LYS A 1 115 ? 12.087 -1.248 -20.730 1.00 90.69 115 LYS A N 1
ATOM 923 C CA . LYS A 1 115 ? 12.934 -1.375 -21.931 1.00 90.69 115 LYS A CA 1
ATOM 924 C C . LYS A 1 115 ? 12.100 -1.538 -23.202 1.00 90.69 115 LYS A C 1
ATOM 926 O O . LYS A 1 115 ? 12.447 -0.970 -24.230 1.00 90.69 115 LYS A O 1
ATOM 931 N N . GLU A 1 116 ? 11.014 -2.302 -23.148 1.00 87.50 116 GLU A N 1
ATOM 932 C CA . GLU A 1 116 ? 10.074 -2.442 -24.267 1.00 87.50 116 GLU A CA 1
ATOM 933 C C . GLU A 1 116 ? 9.352 -1.129 -24.566 1.00 87.50 116 GLU A C 1
ATOM 935 O O . GLU A 1 116 ? 9.305 -0.716 -25.720 1.00 87.50 116 GLU A O 1
ATOM 940 N N . GLN A 1 117 ? 8.872 -0.425 -23.538 1.00 82.00 117 GLN A N 1
ATOM 941 C CA . GLN A 1 117 ? 8.278 0.905 -23.687 1.00 82.00 117 GLN A CA 1
ATOM 942 C C . GLN A 1 117 ? 9.290 1.925 -24.210 1.00 82.00 117 GLN A C 1
ATOM 944 O O . GLN A 1 117 ? 8.939 2.737 -25.052 1.00 82.00 117 GLN A O 1
ATOM 949 N N . GLU A 1 118 ? 10.549 1.879 -23.770 1.00 82.31 118 GLU A N 1
ATOM 950 C CA . GLU A 1 118 ? 11.628 2.730 -24.279 1.00 82.31 118 GLU A CA 1
ATOM 951 C C . GLU A 1 118 ? 11.933 2.418 -25.754 1.00 82.31 118 GLU A C 1
ATOM 953 O O . GLU A 1 118 ? 12.140 3.348 -26.532 1.00 82.31 118 GLU A O 1
ATOM 958 N N . LYS A 1 119 ? 11.902 1.142 -26.174 1.00 85.50 119 LYS A N 1
ATOM 959 C CA . LYS A 1 119 ? 12.012 0.742 -27.591 1.00 85.50 119 LYS A CA 1
ATOM 960 C C . LYS A 1 119 ? 10.822 1.230 -28.409 1.00 85.50 119 LYS A C 1
ATOM 962 O O . LYS A 1 119 ? 11.030 1.875 -29.426 1.00 85.50 119 LYS A O 1
ATOM 967 N N . PHE A 1 120 ? 9.602 0.997 -27.935 1.00 78.06 120 PHE A N 1
ATOM 968 C CA . PHE A 1 120 ? 8.380 1.448 -28.595 1.00 78.06 120 PHE A CA 1
ATOM 969 C C . PHE A 1 120 ? 8.333 2.977 -28.699 1.00 78.06 120 PHE A C 1
ATOM 971 O O . PHE A 1 120 ? 8.086 3.519 -29.767 1.00 78.06 120 PHE A O 1
ATOM 978 N N . HIS A 1 121 ? 8.659 3.693 -27.622 1.00 71.00 121 HIS A N 1
ATOM 979 C CA . HIS A 1 121 ? 8.764 5.151 -27.615 1.00 71.00 121 HIS A CA 1
ATOM 980 C C . HIS A 1 121 ? 9.877 5.640 -28.554 1.00 71.00 121 HIS A C 1
ATOM 982 O O . HIS A 1 121 ? 9.716 6.658 -29.225 1.00 71.00 121 HIS A O 1
ATOM 988 N N . ARG A 1 122 ? 10.999 4.915 -28.651 1.00 72.75 122 ARG A N 1
ATOM 989 C CA . ARG A 1 122 ? 12.066 5.197 -29.621 1.00 72.75 122 ARG A CA 1
ATOM 990 C C . ARG A 1 122 ? 11.623 4.943 -31.060 1.00 72.75 122 ARG A C 1
ATOM 992 O O . ARG A 1 122 ? 12.000 5.722 -31.915 1.00 72.75 122 ARG A O 1
ATOM 999 N N . GLU A 1 123 ? 10.839 3.912 -31.338 1.00 72.06 123 GLU A N 1
ATOM 1000 C CA . GLU A 1 123 ? 10.318 3.617 -32.680 1.00 72.06 123 GLU A CA 1
ATOM 1001 C C . GLU A 1 123 ? 9.197 4.585 -33.087 1.00 72.06 123 GLU A C 1
ATOM 1003 O O . GLU A 1 123 ? 9.122 5.005 -34.238 1.00 72.06 123 GLU A O 1
ATOM 1008 N N . TRP A 1 124 ? 8.348 4.983 -32.138 1.00 55.12 124 TRP A N 1
ATOM 1009 C CA . TRP A 1 124 ? 7.180 5.830 -32.378 1.00 55.12 124 TRP A CA 1
ATOM 1010 C C . TRP A 1 124 ? 7.500 7.333 -32.379 1.00 55.12 124 TRP A C 1
ATOM 1012 O O . TRP A 1 124 ? 6.860 8.102 -33.095 1.00 55.12 124 TRP A O 1
ATOM 1022 N N . TRP A 1 125 ? 8.490 7.773 -31.591 1.00 63.62 125 TRP A N 1
ATOM 1023 C CA . TRP A 1 125 ? 8.891 9.186 -31.482 1.00 63.62 125 TRP A CA 1
ATOM 1024 C C . TRP A 1 125 ? 10.336 9.468 -31.934 1.00 63.62 125 TRP A C 1
ATOM 1026 O O . TRP A 1 125 ? 10.723 10.628 -32.080 1.00 63.62 125 TRP A O 1
ATOM 1036 N N . GLY A 1 126 ? 11.159 8.442 -32.168 1.00 58.66 126 GLY A N 1
ATOM 1037 C CA . GLY A 1 126 ? 12.568 8.590 -32.527 1.00 58.66 126 GLY A CA 1
ATOM 1038 C C . GLY A 1 126 ? 12.839 8.268 -33.991 1.00 58.66 126 GLY A C 1
ATOM 1039 O O . GLY A 1 126 ? 12.769 7.120 -34.419 1.00 58.66 126 GLY A O 1
ATOM 1040 N N . LEU A 1 127 ? 13.268 9.280 -34.749 1.00 55.19 127 LEU A N 1
ATOM 1041 C CA . LEU A 1 127 ? 14.071 9.006 -35.938 1.00 55.19 127 LEU A CA 1
ATOM 1042 C C . LEU A 1 127 ? 15.293 8.149 -35.519 1.00 55.19 127 LEU A C 1
ATOM 1044 O O . LEU A 1 127 ? 15.865 8.415 -34.450 1.00 55.19 127 LEU A O 1
ATOM 1048 N N . PRO A 1 128 ? 15.691 7.127 -36.306 1.00 55.22 128 PRO A N 1
ATOM 1049 C CA . PRO A 1 128 ? 16.911 6.347 -36.087 1.00 55.22 128 PRO A CA 1
ATOM 1050 C C . PRO A 1 128 ? 18.108 7.245 -35.753 1.00 55.22 128 PRO A C 1
ATOM 1052 O O . PRO A 1 128 ? 18.158 8.393 -36.182 1.00 55.22 128 PRO A O 1
ATOM 1055 N N . ALA A 1 129 ? 19.093 6.744 -34.999 1.00 54.09 129 ALA A N 1
ATOM 1056 C CA . ALA A 1 129 ? 20.266 7.551 -34.628 1.00 54.09 129 ALA A CA 1
ATOM 1057 C C . ALA A 1 129 ? 20.954 8.181 -35.860 1.00 54.09 129 ALA A C 1
ATOM 1059 O O . ALA A 1 129 ? 21.342 9.344 -35.806 1.00 54.09 129 ALA A O 1
ATOM 1060 N N . GLU A 1 130 ? 20.980 7.458 -36.985 1.00 55.06 130 GLU A N 1
ATOM 1061 C CA . GLU A 1 130 ? 21.467 7.943 -38.284 1.00 55.06 130 GLU A CA 1
ATOM 1062 C C . GLU A 1 130 ? 20.640 9.119 -38.836 1.00 55.06 130 GLU A C 1
ATOM 1064 O O . GLU A 1 130 ? 21.186 10.114 -39.308 1.00 55.06 130 GLU A O 1
ATOM 1069 N N . ASP A 1 131 ? 19.315 9.064 -38.705 1.00 53.81 131 ASP A N 1
ATOM 1070 C CA . ASP A 1 131 ? 18.413 10.125 -39.153 1.00 53.81 131 ASP A CA 1
ATOM 1071 C C . ASP A 1 131 ? 18.363 11.317 -38.180 1.00 53.81 131 ASP A C 1
ATOM 1073 O O . ASP A 1 131 ? 17.997 12.417 -38.593 1.00 53.81 131 ASP A O 1
ATOM 1077 N N . ARG A 1 132 ? 18.738 11.138 -36.901 1.00 53.06 132 ARG A N 1
ATOM 1078 C CA . ARG A 1 132 ? 18.806 12.214 -35.891 1.00 53.06 132 ARG A CA 1
ATOM 1079 C C . ARG A 1 132 ? 19.974 13.172 -36.147 1.00 53.06 132 ARG A C 1
ATOM 1081 O O . ARG A 1 132 ? 19.840 14.368 -35.891 1.00 53.06 132 ARG A O 1
ATOM 1088 N N . GLU A 1 133 ? 21.095 12.648 -36.645 1.00 54.69 133 GLU A N 1
ATOM 1089 C CA . GLU A 1 133 ? 22.287 13.418 -37.045 1.00 54.69 133 GLU A CA 1
ATOM 1090 C C . GLU A 1 133 ? 22.243 13.862 -38.521 1.00 54.69 133 GLU A C 1
ATOM 1092 O O . GLU A 1 133 ? 22.866 14.866 -38.891 1.00 54.69 133 GLU A O 1
ATOM 1097 N N . GLY A 1 134 ? 21.453 13.164 -39.346 1.00 62.25 134 GLY A N 1
ATOM 1098 C CA . GLY A 1 134 ? 21.152 13.525 -40.731 1.00 62.25 134 GLY A CA 1
ATOM 1099 C C . GLY A 1 134 ? 20.261 14.767 -40.893 1.00 62.25 134 GLY A C 1
ATOM 1100 O O . GLY A 1 134 ? 19.764 15.362 -39.933 1.00 62.25 134 GLY A O 1
ATOM 1101 N N . GLU A 1 135 ? 20.037 15.179 -42.146 1.00 61.47 135 GLU A N 1
ATOM 1102 C CA . GLU A 1 135 ? 19.231 16.371 -42.472 1.00 61.47 135 GLU A CA 1
ATOM 1103 C C . GLU A 1 135 ? 17.796 16.300 -41.928 1.00 61.47 135 GLU A C 1
ATOM 1105 O O . GLU A 1 135 ? 17.257 17.317 -41.494 1.00 61.47 135 GLU A O 1
ATOM 1110 N N . LYS A 1 136 ? 17.202 15.102 -41.868 1.00 59.22 136 LYS A N 1
ATOM 1111 C CA . LYS A 1 136 ? 15.830 14.887 -41.382 1.00 59.22 136 LYS A CA 1
ATOM 1112 C C . LYS A 1 136 ? 15.684 15.186 -39.885 1.00 59.22 136 LYS A C 1
ATOM 1114 O O . LYS A 1 136 ? 14.710 15.817 -39.479 1.00 59.22 136 LYS A O 1
ATOM 1119 N N . GLY A 1 137 ? 16.658 14.803 -39.061 1.00 60.19 137 GLY A N 1
ATOM 1120 C CA . GLY A 1 137 ? 16.694 15.108 -37.628 1.00 60.19 137 GLY A CA 1
ATOM 1121 C C . GLY A 1 137 ? 16.887 16.597 -37.354 1.00 60.19 137 GLY A C 1
ATOM 1122 O O . GLY A 1 137 ? 16.190 17.167 -36.510 1.00 60.19 137 GLY A O 1
ATOM 1123 N N . LYS A 1 138 ? 17.754 17.257 -38.135 1.00 67.25 138 LYS A N 1
ATOM 1124 C CA . LYS A 1 138 ? 17.932 18.721 -38.099 1.00 67.25 138 LYS A CA 1
ATOM 1125 C C . LYS A 1 138 ? 16.660 19.458 -38.522 1.00 67.25 138 LYS A C 1
ATOM 1127 O O . LYS A 1 138 ? 16.310 20.470 -37.917 1.00 67.25 138 LYS A O 1
ATOM 1132 N N . GLU A 1 139 ? 15.935 18.947 -39.515 1.00 65.62 139 GLU A N 1
ATOM 1133 C CA . GLU A 1 139 ? 14.672 19.527 -39.973 1.00 65.62 139 GLU A CA 1
ATOM 1134 C C . GLU A 1 139 ? 13.553 19.387 -38.933 1.00 65.62 139 GLU A C 1
ATOM 1136 O O . GLU A 1 139 ? 12.826 20.352 -38.686 1.00 65.62 139 GLU A O 1
ATOM 1141 N N . VAL A 1 140 ? 13.437 18.234 -38.268 1.00 64.56 140 VAL A N 1
ATOM 1142 C CA . VAL A 1 140 ? 12.473 18.032 -37.174 1.00 64.56 140 VAL A CA 1
ATOM 1143 C C . VAL A 1 140 ? 12.792 18.938 -35.983 1.00 64.56 140 VAL A C 1
ATOM 1145 O O . VAL A 1 140 ? 11.869 19.549 -35.447 1.00 64.56 140 VAL A O 1
ATOM 1148 N N . MET A 1 141 ? 14.069 19.129 -35.629 1.00 56.19 141 MET A N 1
ATOM 1149 C CA . MET A 1 141 ? 14.486 20.100 -34.602 1.00 56.19 141 MET A CA 1
ATOM 1150 C C . MET A 1 141 ? 14.150 21.545 -35.002 1.00 56.19 141 MET A C 1
ATOM 1152 O O . MET A 1 141 ? 13.544 22.273 -34.217 1.00 56.19 141 MET A O 1
ATOM 1156 N N . ARG A 1 142 ? 14.416 21.938 -36.256 1.00 63.12 142 ARG A N 1
ATOM 1157 C CA . ARG A 1 142 ? 14.037 23.258 -36.799 1.00 63.12 142 ARG A CA 1
ATOM 1158 C C . ARG A 1 142 ? 12.519 23.472 -36.815 1.00 63.12 142 ARG A C 1
ATOM 1160 O O . ARG A 1 142 ? 12.022 24.592 -36.697 1.00 63.12 142 ARG A O 1
ATOM 1167 N N . LYS A 1 143 ? 11.748 22.399 -37.003 1.00 62.88 143 LYS A N 1
ATOM 1168 C CA 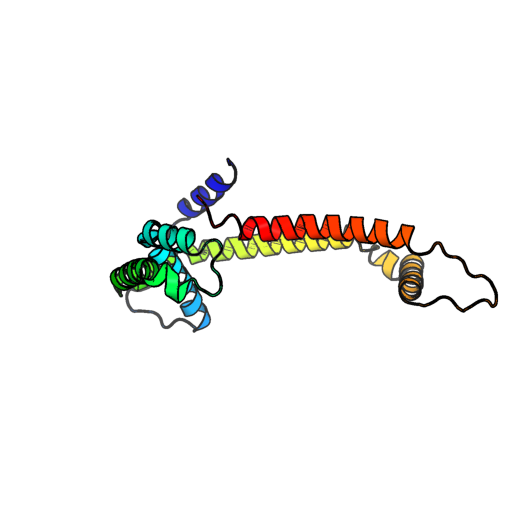. LYS A 1 143 ? 10.280 22.428 -36.988 1.00 62.88 143 LYS A CA 1
ATOM 1169 C C . LYS A 1 143 ? 9.731 22.423 -35.560 1.00 62.88 143 LYS A C 1
ATOM 1171 O O . LYS A 1 143 ? 8.716 23.067 -35.329 1.00 62.88 143 LYS A O 1
ATOM 1176 N N . ALA A 1 144 ? 10.411 21.786 -34.609 1.00 57.56 144 ALA A N 1
ATOM 1177 C CA . ALA A 1 144 ? 10.093 21.850 -33.184 1.00 57.56 144 ALA A CA 1
ATOM 1178 C C . ALA A 1 144 ? 10.339 23.256 -32.605 1.00 5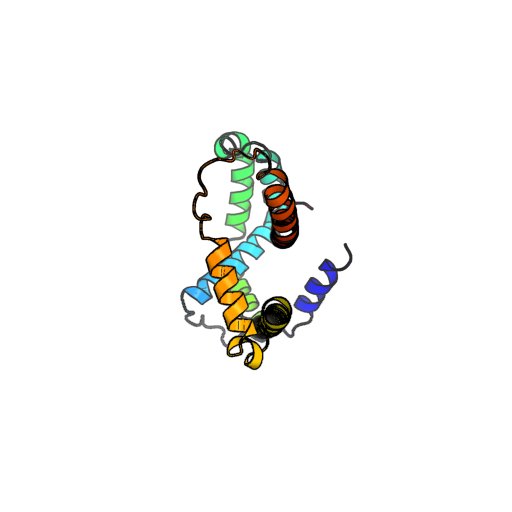7.56 144 ALA A C 1
ATOM 1180 O O . ALA A 1 144 ? 9.484 23.755 -31.878 1.00 57.56 144 ALA A O 1
ATOM 1181 N N . GLU A 1 145 ? 11.404 23.956 -33.023 1.00 53.56 145 GLU A N 1
ATOM 1182 C CA . GLU A 1 145 ? 11.601 25.390 -32.723 1.00 53.56 145 GLU A CA 1
ATOM 1183 C C . GLU A 1 145 ? 10.415 26.253 -33.196 1.00 53.56 145 GLU A C 1
ATOM 1185 O O . GLU A 1 145 ? 10.036 27.230 -32.550 1.00 53.56 145 GLU A O 1
ATOM 1190 N N . ARG A 1 146 ? 9.754 25.859 -34.293 1.00 54.62 146 ARG A N 1
ATOM 1191 C CA . ARG A 1 146 ? 8.556 26.535 -34.817 1.00 54.62 146 ARG A CA 1
ATOM 1192 C C . ARG A 1 146 ? 7.282 26.239 -34.014 1.00 54.62 146 ARG A C 1
ATOM 1194 O O . ARG A 1 146 ? 6.356 27.041 -34.067 1.00 54.62 146 ARG A O 1
ATOM 1201 N N . VAL A 1 147 ? 7.213 25.139 -33.260 1.00 50.62 147 VAL A N 1
ATOM 1202 C CA . VAL A 1 147 ? 6.019 24.765 -32.467 1.00 50.62 147 VAL A CA 1
ATOM 1203 C C . VAL A 1 147 ? 5.902 25.580 -31.162 1.00 50.62 147 VAL A C 1
ATOM 1205 O O . VAL A 1 147 ? 4.847 25.573 -30.537 1.00 50.62 147 VAL A O 1
ATOM 1208 N N . GLY A 1 148 ? 6.918 26.378 -30.806 1.00 52.25 148 GLY A N 1
ATOM 1209 C CA . GLY A 1 148 ? 6.856 27.383 -29.729 1.00 52.25 148 GLY A CA 1
ATOM 1210 C C . GLY A 1 148 ? 7.100 28.837 -30.166 1.00 52.25 148 GLY A C 1
ATOM 1211 O O . GLY A 1 148 ? 7.002 29.746 -29.345 1.00 52.25 148 GLY A O 1
ATOM 1212 N N . GLY A 1 149 ? 7.416 29.088 -31.439 1.00 43.09 149 GLY A N 1
ATOM 1213 C CA . GLY A 1 149 ? 7.688 30.431 -31.953 1.00 43.09 149 GLY A CA 1
ATOM 1214 C C . GLY A 1 149 ? 6.425 31.095 -32.490 1.00 43.09 149 GLY A C 1
ATOM 1215 O O . GLY A 1 149 ? 5.885 30.667 -33.511 1.00 43.09 149 GLY A O 1
ATOM 1216 N N . PHE A 1 150 ? 5.965 32.168 -31.839 1.00 35.25 150 PHE A N 1
ATOM 1217 C CA . PHE A 1 150 ? 4.978 33.070 -32.436 1.00 35.25 150 PHE A CA 1
ATOM 1218 C C . PHE A 1 150 ? 5.441 33.471 -33.855 1.00 35.25 150 PHE A C 1
ATOM 1220 O O . PHE A 1 150 ? 6.594 33.879 -34.018 1.00 35.25 150 PHE A O 1
ATOM 1227 N N . PRO A 1 151 ? 4.588 33.353 -34.891 1.00 47.31 151 PRO A N 1
ATOM 1228 C CA . PRO A 1 151 ? 4.957 33.776 -36.239 1.00 47.31 151 PRO A CA 1
ATOM 1229 C C . PRO A 1 151 ? 5.247 35.285 -36.255 1.00 47.31 151 PRO A C 1
ATOM 1231 O O . PRO A 1 151 ? 4.589 36.046 -35.540 1.00 47.31 151 PRO A O 1
ATOM 1234 N N . ARG A 1 152 ? 6.225 35.729 -37.065 1.00 46.03 152 ARG A N 1
ATOM 1235 C CA . ARG A 1 152 ? 6.430 37.165 -37.316 1.00 46.03 152 ARG A CA 1
ATOM 1236 C C . ARG A 1 152 ? 5.105 37.760 -37.796 1.00 46.03 152 ARG A C 1
ATOM 1238 O O . ARG A 1 152 ? 4.444 37.193 -38.661 1.00 46.03 152 ARG A O 1
ATOM 1245 N N . ARG A 1 153 ? 4.705 38.862 -37.163 1.00 41.69 153 ARG A N 1
ATOM 1246 C CA . ARG A 1 153 ? 3.465 39.578 -37.455 1.00 41.69 153 ARG A CA 1
ATOM 1247 C C . ARG A 1 153 ? 3.620 40.227 -38.829 1.00 41.69 153 ARG A C 1
ATOM 1249 O O . ARG A 1 153 ? 4.303 41.239 -38.936 1.00 41.69 153 ARG A O 1
ATOM 1256 N N . ASP A 1 154 ? 3.018 39.636 -39.853 1.00 45.44 154 ASP A N 1
ATOM 1257 C CA . ASP A 1 154 ? 2.742 40.365 -41.085 1.00 45.44 154 ASP A CA 1
ATOM 1258 C C . ASP A 1 154 ? 1.599 41.341 -40.785 1.00 45.44 154 ASP A C 1
ATOM 1260 O O . ASP A 1 154 ? 0.544 40.969 -40.258 1.00 45.44 154 ASP A O 1
ATOM 1264 N N . GLU A 1 155 ? 1.862 42.622 -41.023 1.00 49.19 155 GLU A N 1
ATOM 1265 C CA . GLU A 1 155 ? 0.906 43.713 -40.872 1.00 49.19 155 GLU A CA 1
ATOM 1266 C C . GLU A 1 155 ? -0.321 43.432 -41.760 1.00 49.19 155 GLU A C 1
ATOM 1268 O O . GLU A 1 155 ? -0.247 43.528 -42.982 1.00 49.19 155 GLU A O 1
ATOM 1273 N N . GLY A 1 156 ? -1.466 43.098 -41.149 1.00 53.66 156 GLY A N 1
ATOM 1274 C CA . GLY A 1 156 ? -2.757 43.442 -41.752 1.00 53.66 156 GLY A CA 1
ATOM 1275 C C . GLY A 1 156 ? -3.795 42.357 -42.048 1.00 53.66 156 GLY A C 1
ATOM 1276 O O . GLY A 1 156 ? -4.677 42.653 -42.847 1.00 53.66 156 GLY A O 1
ATOM 1277 N N . GLN A 1 157 ? -3.809 41.167 -41.428 1.00 40.56 157 GLN A N 1
ATOM 1278 C CA . GLN A 1 157 ? -5.007 40.300 -41.508 1.00 40.56 157 GLN A CA 1
ATOM 1279 C C . GLN A 1 157 ? -5.411 39.668 -40.168 1.00 40.56 157 GLN A C 1
ATOM 1281 O O . GLN A 1 157 ? -4.741 38.795 -39.619 1.00 40.56 157 GLN A O 1
ATOM 1286 N N . LEU A 1 158 ? -6.564 40.113 -39.654 1.00 47.81 158 LEU A N 1
ATOM 1287 C CA . LEU A 1 158 ? -7.322 39.461 -38.589 1.00 47.81 158 LEU A CA 1
ATOM 1288 C C . LEU A 1 158 ? -7.950 38.182 -39.168 1.00 47.81 158 LEU A C 1
ATOM 1290 O O . LEU A 1 158 ? -8.869 38.271 -39.979 1.00 47.81 158 LEU A O 1
ATOM 1294 N N . SER A 1 159 ? -7.503 37.001 -38.742 1.00 42.09 159 SER A N 1
ATOM 1295 C CA . SER A 1 159 ? -8.234 35.757 -39.007 1.00 42.09 159 SER A CA 1
ATOM 1296 C C . SER A 1 159 ? -8.655 35.107 -37.694 1.00 42.09 159 SER A C 1
ATOM 1298 O O . SER A 1 159 ? -7.832 34.757 -36.847 1.00 42.09 159 SER A O 1
ATOM 1300 N N . LYS A 1 160 ? -9.977 35.000 -37.538 1.00 45.31 160 LYS A N 1
ATOM 1301 C CA . LYS A 1 160 ? -10.724 34.471 -36.391 1.00 45.31 160 LYS A CA 1
ATOM 1302 C C . LYS A 1 160 ? -10.651 32.943 -36.250 1.00 45.31 160 LYS A C 1
ATOM 1304 O O . LYS A 1 160 ? -11.176 32.416 -35.277 1.00 45.31 160 LYS A O 1
ATOM 1309 N N . ASP A 1 161 ? -9.929 32.237 -37.117 1.00 49.34 161 ASP A N 1
ATOM 1310 C CA . ASP A 1 161 ? -10.019 30.774 -37.217 1.00 49.34 161 ASP A CA 1
ATOM 1311 C C . ASP A 1 161 ? -8.742 30.053 -36.768 1.00 49.34 161 ASP A C 1
ATOM 1313 O O . ASP A 1 161 ? -8.183 29.215 -37.473 1.00 49.34 161 ASP A O 1
ATOM 1317 N N . ARG A 1 162 ? -8.251 30.373 -35.565 1.00 46.19 162 ARG A N 1
ATOM 1318 C CA . ARG A 1 162 ? -7.131 29.637 -34.940 1.00 46.19 162 ARG A CA 1
ATOM 1319 C C . ARG A 1 162 ? -7.513 28.745 -33.761 1.00 46.19 162 ARG A C 1
ATOM 1321 O O . ARG A 1 162 ? -6.671 27.969 -33.322 1.00 46.19 162 ARG A O 1
ATOM 1328 N N . HIS A 1 163 ? -8.759 28.795 -33.290 1.00 43.50 163 HIS A N 1
ATOM 1329 C CA . HIS A 1 163 ? -9.180 28.013 -32.121 1.00 43.50 163 HIS A CA 1
ATOM 1330 C C . HIS A 1 163 ? -9.735 26.615 -32.444 1.00 43.50 163 HIS A C 1
ATOM 1332 O O . HIS A 1 163 ? -9.711 25.767 -31.569 1.00 43.50 163 HIS A O 1
ATOM 1338 N N . SER A 1 164 ? -10.160 26.290 -33.671 1.00 41.69 164 SER A N 1
ATOM 1339 C CA . SER A 1 164 ? -10.867 25.010 -33.902 1.00 41.69 164 SER A CA 1
ATOM 1340 C C . SER A 1 164 ? -9.965 23.785 -34.129 1.00 41.69 164 SER A C 1
ATOM 1342 O O . SER A 1 164 ? -10.348 22.670 -33.784 1.00 41.69 164 SER A O 1
ATOM 1344 N N . ILE A 1 165 ? -8.758 23.957 -34.683 1.00 43.91 165 ILE A N 1
ATOM 1345 C CA . ILE A 1 165 ? -7.879 22.825 -35.054 1.00 43.91 165 ILE A CA 1
ATOM 1346 C C . ILE A 1 165 ? -6.934 22.431 -33.910 1.00 43.91 165 ILE A C 1
ATOM 1348 O O . ILE A 1 165 ? -6.640 21.247 -33.730 1.00 43.91 165 ILE A O 1
ATOM 1352 N N . PHE A 1 166 ? -6.462 23.406 -33.127 1.00 43.69 166 PHE A N 1
ATOM 1353 C CA . PHE A 1 166 ? -5.609 23.132 -31.969 1.00 43.69 166 PHE A CA 1
ATOM 1354 C C . PHE A 1 166 ? -6.405 22.546 -30.799 1.00 43.69 166 PHE A C 1
ATOM 1356 O O . PHE A 1 166 ? -5.896 21.616 -30.177 1.00 43.69 166 PHE A O 1
ATOM 1363 N N . ASP A 1 167 ? -7.655 22.978 -30.574 1.00 48.12 167 ASP A N 1
ATOM 1364 C CA . ASP A 1 167 ? -8.512 22.380 -29.541 1.00 48.12 167 ASP A CA 1
ATOM 1365 C C . ASP A 1 167 ? -8.902 20.941 -29.878 1.00 48.12 167 ASP A C 1
ATOM 1367 O O . ASP A 1 167 ? -8.717 20.074 -29.038 1.00 48.12 167 ASP A O 1
ATOM 1371 N N . GLN A 1 168 ? -9.309 20.608 -31.112 1.00 48.84 168 GLN A N 1
ATOM 1372 C CA . GLN A 1 168 ? -9.676 19.214 -31.435 1.00 48.84 168 GLN A CA 1
ATOM 1373 C C . GLN A 1 168 ? -8.501 18.233 -31.338 1.00 48.84 168 GLN A C 1
ATOM 1375 O O . GLN A 1 168 ? -8.686 17.047 -31.043 1.00 48.84 168 GLN A O 1
ATOM 1380 N N . ARG A 1 169 ? -7.278 18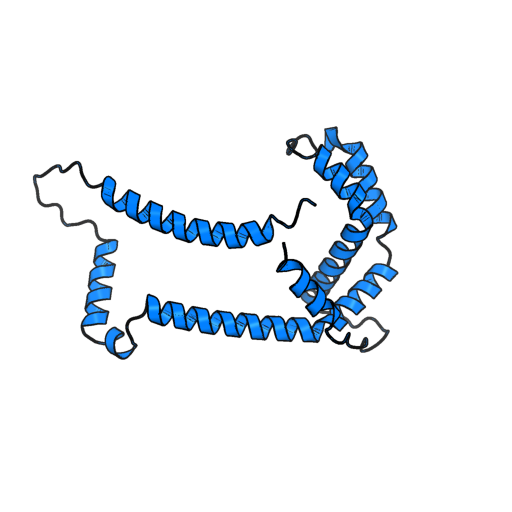.704 -31.613 1.00 54.31 169 ARG A N 1
ATOM 1381 C CA . ARG A 1 169 ? -6.076 17.866 -31.566 1.00 54.31 169 ARG A CA 1
ATOM 1382 C C . ARG A 1 169 ? -5.510 17.765 -30.152 1.00 54.31 169 ARG A C 1
ATOM 1384 O O . ARG A 1 169 ? -5.086 16.673 -29.783 1.00 54.31 169 ARG A O 1
ATOM 1391 N N . MET A 1 170 ? -5.573 18.841 -29.361 1.00 51.84 170 MET A N 1
ATOM 1392 C CA . MET A 1 170 ? -5.323 18.769 -27.921 1.00 51.84 170 MET A CA 1
ATOM 1393 C C . MET A 1 170 ? -6.365 17.896 -27.242 1.00 51.84 170 MET A C 1
ATOM 1395 O O . MET A 1 170 ? -5.947 16.976 -26.568 1.00 51.84 170 MET A O 1
ATOM 1399 N N . GLU A 1 171 ? -7.665 18.059 -27.500 1.00 50.97 171 GLU A N 1
ATOM 1400 C CA . GLU A 1 171 ? -8.732 17.219 -26.938 1.00 50.97 171 GLU A CA 1
ATOM 1401 C C . GLU A 1 171 ? -8.585 15.744 -27.310 1.00 50.97 171 GLU A C 1
ATOM 1403 O O . GLU A 1 171 ? -8.830 14.885 -26.471 1.00 50.97 171 GLU A O 1
ATOM 1408 N N . ARG A 1 172 ? -8.143 15.401 -28.529 1.00 56.72 172 ARG A N 1
ATOM 1409 C CA . ARG A 1 172 ? -7.816 14.001 -28.860 1.00 56.72 172 ARG A CA 1
ATOM 1410 C C . ARG A 1 172 ? -6.595 13.496 -28.100 1.00 56.72 172 ARG A C 1
ATOM 1412 O O . ARG A 1 172 ? -6.582 12.333 -27.712 1.00 56.72 172 ARG A O 1
ATOM 1419 N N . MET A 1 173 ? -5.590 14.337 -27.875 1.00 54.88 173 MET A N 1
ATOM 1420 C CA . MET A 1 173 ? -4.363 13.948 -27.180 1.00 54.88 173 MET A CA 1
ATOM 1421 C C . MET A 1 173 ? -4.554 13.884 -25.659 1.00 54.88 173 MET A C 1
ATOM 1423 O O . MET A 1 173 ? -4.093 12.933 -25.039 1.00 54.88 173 MET A O 1
ATOM 1427 N N . THR A 1 174 ? -5.306 14.811 -25.060 1.00 55.62 174 THR A N 1
ATOM 1428 C CA . THR A 1 174 ? -5.772 14.719 -23.673 1.00 55.62 174 THR A CA 1
ATOM 1429 C C . THR A 1 174 ? -6.789 13.613 -23.503 1.00 55.62 174 THR A C 1
ATOM 1431 O O . THR A 1 174 ? -6.780 13.018 -22.443 1.00 55.62 174 THR A O 1
ATOM 1434 N N . ARG A 1 175 ? -7.601 13.251 -24.506 1.00 56.44 175 ARG A N 1
ATOM 1435 C CA . ARG A 1 175 ? -8.464 12.061 -24.417 1.00 56.44 175 ARG A CA 1
ATOM 1436 C C . ARG A 1 175 ? -7.637 10.772 -24.453 1.00 56.44 175 ARG A C 1
ATOM 1438 O O . ARG A 1 175 ? -7.893 9.910 -23.633 1.00 56.44 175 ARG A O 1
ATOM 1445 N N . ILE A 1 176 ? -6.607 10.652 -25.292 1.00 57.91 176 ILE A N 1
ATOM 1446 C CA . ILE A 1 176 ? -5.713 9.473 -25.291 1.00 57.91 176 ILE A CA 1
ATOM 1447 C C . ILE A 1 176 ? -4.918 9.385 -23.976 1.00 57.91 176 ILE A C 1
ATOM 1449 O O . ILE A 1 176 ? -4.936 8.351 -23.318 1.00 57.91 176 ILE A O 1
ATOM 1453 N N . LEU A 1 177 ? -4.315 10.489 -23.525 1.00 52.97 177 LEU A N 1
ATOM 1454 C CA . LEU A 1 177 ? -3.562 10.525 -22.266 1.00 52.97 177 LEU A CA 1
ATOM 1455 C C . LEU A 1 177 ? -4.464 10.434 -21.023 1.00 52.97 177 LEU A C 1
ATOM 1457 O O . LEU A 1 177 ? -4.034 9.898 -20.004 1.00 52.97 177 LEU A O 1
ATOM 1461 N N . MET A 1 178 ? -5.713 10.917 -21.082 1.00 51.12 178 MET A N 1
ATOM 1462 C CA . MET A 1 178 ? -6.696 10.685 -20.020 1.00 51.12 178 MET A CA 1
ATOM 1463 C C . MET A 1 178 ? -7.188 9.250 -20.020 1.00 51.12 178 MET A C 1
ATOM 1465 O O . MET A 1 178 ? -7.380 8.767 -18.921 1.00 51.12 178 MET A O 1
ATOM 1469 N N . TYR A 1 179 ? -7.346 8.564 -21.161 1.00 50.66 179 TYR A N 1
ATOM 1470 C CA . TYR A 1 179 ? -7.699 7.137 -21.174 1.00 50.66 179 TYR A CA 1
ATOM 1471 C C . TYR A 1 179 ? -6.612 6.304 -20.477 1.00 50.66 179 TYR A C 1
ATOM 1473 O O . TYR A 1 179 ? -6.945 5.511 -19.598 1.00 50.66 179 TYR A O 1
ATOM 1481 N N . ASP A 1 180 ? -5.330 6.589 -20.731 1.00 49.81 180 ASP A N 1
ATOM 1482 C CA . ASP A 1 180 ? -4.208 5.914 -20.060 1.00 49.81 180 ASP A CA 1
ATOM 1483 C C . ASP A 1 180 ? -4.058 6.321 -18.579 1.00 49.81 180 ASP A C 1
ATOM 1485 O O . ASP A 1 180 ? -3.739 5.488 -17.727 1.00 49.81 180 ASP A O 1
ATOM 1489 N N . TYR A 1 181 ? -4.345 7.581 -18.220 1.00 45.88 181 TYR A N 1
ATOM 1490 C CA . TYR A 1 181 ? -4.375 8.012 -16.816 1.00 45.88 181 TYR A CA 1
ATOM 1491 C C . TYR A 1 181 ? -5.597 7.458 -16.073 1.00 45.88 181 TYR A C 1
ATOM 1493 O O . TYR A 1 181 ? -5.476 7.114 -14.899 1.00 45.88 181 TYR A O 1
ATOM 1501 N N . THR A 1 182 ? -6.754 7.304 -16.725 1.00 50.25 182 THR A N 1
ATOM 1502 C CA . THR A 1 182 ? -7.922 6.609 -16.173 1.00 50.25 182 THR A CA 1
ATOM 1503 C C . THR A 1 182 ? -7.711 5.108 -16.110 1.00 50.25 182 THR A C 1
ATOM 1505 O O . THR A 1 182 ? -8.218 4.528 -15.173 1.00 50.25 182 THR A O 1
ATOM 1508 N N . ASP A 1 183 ? -6.906 4.468 -16.960 1.00 45.72 183 ASP A N 1
ATOM 1509 C CA . ASP A 1 183 ? -6.537 3.054 -16.775 1.00 45.72 183 ASP A CA 1
ATOM 1510 C C . ASP A 1 183 ? -5.473 2.871 -15.676 1.00 45.72 183 ASP A C 1
ATOM 1512 O O . ASP A 1 183 ? -5.534 1.919 -14.892 1.00 45.72 183 ASP A O 1
ATOM 1516 N N . MET A 1 184 ? -4.542 3.820 -15.516 1.00 44.75 184 MET A N 1
ATOM 1517 C CA . MET A 1 184 ? -3.606 3.844 -14.380 1.00 44.75 184 MET A CA 1
ATOM 1518 C C . MET A 1 184 ? -4.279 4.194 -13.043 1.00 44.75 184 MET A C 1
ATOM 1520 O O . MET A 1 184 ? -3.837 3.714 -11.997 1.00 44.75 184 MET A O 1
ATOM 1524 N N . THR A 1 185 ? -5.324 5.028 -13.044 1.00 47.22 185 THR A N 1
ATOM 1525 C CA . THR A 1 185 ? -6.073 5.411 -11.832 1.00 47.22 185 THR A CA 1
ATOM 1526 C C . THR A 1 185 ? -7.290 4.529 -11.565 1.00 47.22 185 THR A C 1
ATOM 1528 O O . THR A 1 185 ? -7.584 4.304 -10.400 1.00 47.22 185 THR A O 1
ATOM 1531 N N . SER A 1 186 ? -7.924 3.918 -12.569 1.00 42.25 186 SER A N 1
ATOM 1532 C CA . SER A 1 186 ? -8.967 2.889 -12.403 1.00 42.25 186 SER A CA 1
ATOM 1533 C C . SER A 1 186 ? -8.379 1.624 -11.778 1.00 42.25 186 SER A C 1
ATOM 1535 O O . SER A 1 186 ? -8.930 1.134 -10.801 1.00 42.25 186 SER A O 1
ATOM 1537 N N . ASN A 1 187 ? -7.164 1.208 -12.171 1.00 47.19 187 ASN A N 1
ATOM 1538 C CA . ASN A 1 187 ? -6.409 0.155 -11.466 1.00 47.19 187 ASN A CA 1
ATOM 1539 C C . ASN A 1 187 ? -5.970 0.532 -10.033 1.00 47.19 187 ASN A C 1
ATOM 1541 O O . ASN A 1 187 ? -5.483 -0.322 -9.292 1.00 47.19 187 ASN A O 1
ATOM 1545 N N . ARG A 1 188 ? -6.103 1.804 -9.631 1.00 44.50 188 ARG A N 1
ATOM 1546 C CA . ARG A 1 188 ? -5.821 2.287 -8.267 1.00 44.50 188 ARG A CA 1
ATOM 1547 C C . ARG A 1 188 ? -7.102 2.597 -7.470 1.00 44.50 188 ARG A C 1
ATOM 1549 O O . ARG A 1 188 ? -7.037 2.604 -6.246 1.00 44.50 188 ARG A O 1
ATOM 1556 N N . ILE A 1 189 ? -8.239 2.833 -8.131 1.00 42.28 189 ILE A N 1
ATOM 1557 C CA . ILE A 1 189 ? -9.535 3.191 -7.523 1.00 42.28 189 ILE A CA 1
ATOM 1558 C C . ILE A 1 189 ? -10.493 1.988 -7.471 1.00 42.28 189 ILE A C 1
ATOM 1560 O O . ILE A 1 189 ? -11.309 1.922 -6.560 1.00 42.28 189 ILE A O 1
ATOM 1564 N N . SER A 1 190 ? -10.325 0.952 -8.303 1.00 41.81 190 SER A N 1
ATOM 1565 C CA . SER A 1 190 ? -11.047 -0.330 -8.168 1.00 41.81 190 SER A CA 1
ATOM 1566 C C . SER A 1 190 ? -10.565 -1.190 -6.980 1.00 41.81 190 SER A C 1
ATOM 1568 O O . SER A 1 190 ? -10.701 -2.412 -6.993 1.00 41.81 190 SER A O 1
ATOM 1570 N N . GLY A 1 191 ? -9.925 -0.563 -5.988 1.00 41.62 191 GLY A N 1
ATOM 1571 C CA . GLY A 1 191 ? -9.509 -1.147 -4.712 1.00 41.62 191 GLY A CA 1
ATOM 1572 C C . GLY A 1 191 ? -10.443 -0.794 -3.549 1.00 41.62 191 GLY A C 1
ATOM 1573 O O . GLY A 1 191 ? -10.127 -1.114 -2.404 1.00 41.62 191 GLY A O 1
ATOM 1574 N N . THR A 1 192 ? -11.574 -0.142 -3.819 1.00 44.56 192 THR A N 1
ATOM 15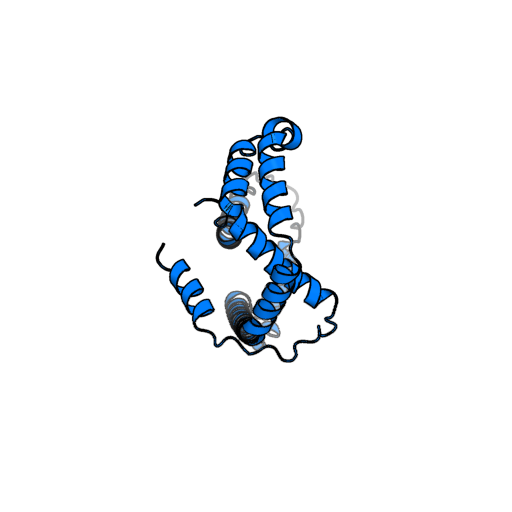75 C CA . THR A 1 192 ? -12.672 0.045 -2.866 1.00 44.56 192 THR A CA 1
ATOM 1576 C C . THR A 1 192 ? -13.976 -0.328 -3.562 1.00 44.56 192 THR A C 1
ATOM 1578 O O . THR A 1 192 ? -14.237 0.184 -4.645 1.00 44.56 192 THR A O 1
ATOM 1581 N N . ASP A 1 193 ? -14.751 -1.198 -2.917 1.00 39.31 193 ASP A N 1
ATOM 1582 C CA . ASP A 1 193 ? -16.095 -1.676 -3.282 1.00 39.31 193 ASP A CA 1
ATOM 1583 C C . ASP A 1 193 ? -16.153 -2.965 -4.130 1.00 39.31 193 ASP A C 1
ATOM 1585 O O . ASP A 1 193 ? -16.438 -2.947 -5.322 1.00 39.31 193 ASP A O 1
ATOM 1589 N N . GLU A 1 194 ? -15.881 -4.106 -3.481 1.00 35.41 194 GLU A N 1
ATOM 1590 C CA . GLU A 1 194 ? -16.908 -5.122 -3.143 1.00 35.41 194 GLU A CA 1
ATOM 1591 C C . GLU A 1 194 ? -16.443 -6.032 -1.991 1.00 35.41 194 GLU A C 1
ATOM 1593 O O . GLU A 1 194 ? -15.257 -6.431 -1.930 1.00 35.41 194 GLU A O 1
#

Radius of gyration: 26.83 Å; chains: 1; bounding box: 44×64×62 Å

pLDDT: mean 71.3, std 20.06, range [35.25, 96.19]